Protein AF-0000000076551973 (afdb_homodimer)

Structure (mmCIF, N/CA/C/O backbone):
data_AF-0000000076551973-model_v1
#
loop_
_entity.id
_entity.type
_entity.pdbx_description
1 polymer 'Putative OsmC-like protein'
#
loop_
_atom_site.group_PDB
_atom_site.id
_atom_site.type_symbol
_atom_site.label_atom_id
_atom_site.label_alt_id
_atom_site.label_comp_id
_atom_site.label_asym_id
_atom_site.label_entity_id
_atom_site.label_seq_id
_atom_site.pdbx_PDB_ins_code
_atom_site.Cartn_x
_atom_site.Cartn_y
_atom_site.Cartn_z
_atom_site.occupancy
_atom_site.B_iso_or_equiv
_atom_site.auth_seq_id
_atom_site.auth_comp_id
_atom_site.auth_asym_id
_atom_site.auth_atom_id
_atom_site.pdbx_PDB_model_num
ATOM 1 N N . MET A 1 1 ? -15.812 -4.051 -5.754 1 93.25 1 MET A N 1
ATOM 2 C CA . MET A 1 1 ? -15.695 -4.176 -4.301 1 93.25 1 MET A CA 1
ATOM 3 C C . MET A 1 1 ? -15.195 -2.873 -3.686 1 93.25 1 MET A C 1
ATOM 5 O O . MET A 1 1 ? -14.258 -2.258 -4.199 1 93.25 1 MET A O 1
ATOM 9 N N . GLU A 1 2 ? -15.867 -2.479 -2.469 1 97.5 2 GLU A N 1
ATOM 10 C CA . GLU A 1 2 ? -15.438 -1.27 -1.771 1 97.5 2 GLU A CA 1
ATOM 11 C C . GLU A 1 2 ? -14.359 -1.581 -0.741 1 97.5 2 GLU A C 1
ATOM 13 O O . GLU A 1 2 ? -14.508 -2.494 0.074 1 97.5 2 GLU A O 1
ATOM 18 N N . ILE A 1 3 ? -13.297 -0.802 -0.789 1 98.75 3 ILE A N 1
ATOM 19 C CA . ILE A 1 3 ? -12.203 -0.972 0.154 1 98.75 3 ILE A CA 1
ATOM 20 C C . ILE A 1 3 ? -11.844 0.374 0.784 1 98.75 3 ILE A C 1
ATOM 22 O O . ILE A 1 3 ? -11.938 1.415 0.13 1 98.75 3 ILE A O 1
ATOM 26 N N . SER A 1 4 ? -11.438 0.322 2.07 1 98.94 4 SER A N 1
ATOM 27 C CA . SER A 1 4 ? -11.008 1.549 2.734 1 98.94 4 SER A CA 1
ATOM 28 C C . SER A 1 4 ? -9.891 1.275 3.73 1 98.94 4 SER A C 1
ATOM 30 O O . SER A 1 4 ? -9.641 0.124 4.098 1 98.94 4 SER A O 1
ATOM 32 N N . ALA A 1 5 ? -9.203 2.307 4.078 1 98.94 5 ALA A N 1
ATOM 33 C CA . ALA A 1 5 ? -8.172 2.291 5.109 1 98.94 5 ALA A CA 1
ATOM 34 C C . ALA A 1 5 ? -8.203 3.576 5.934 1 98.94 5 ALA A C 1
ATOM 36 O O . ALA A 1 5 ? -8.477 4.656 5.402 1 98.94 5 ALA A O 1
ATOM 37 N N . THR A 1 6 ? -7.918 3.422 7.203 1 98.94 6 THR A N 1
ATOM 38 C CA . THR A 1 6 ? -7.859 4.566 8.109 1 98.94 6 THR A CA 1
ATOM 39 C C . THR A 1 6 ? -6.586 4.531 8.945 1 98.94 6 THR A C 1
ATOM 41 O O . THR A 1 6 ? -6.191 3.473 9.438 1 98.94 6 THR A O 1
ATOM 44 N N . VAL A 1 7 ? -5.992 5.664 9.07 1 98.88 7 VAL A N 1
ATOM 45 C CA . VAL A 1 7 ? -4.863 5.848 9.977 1 98.88 7 VAL A CA 1
ATOM 46 C C . VAL A 1 7 ? -5.184 6.953 10.977 1 98.88 7 VAL A C 1
ATOM 48 O O . VAL A 1 7 ? -5.762 7.98 10.617 1 98.88 7 VAL A O 1
ATOM 51 N N . VAL A 1 8 ? -4.832 6.672 12.172 1 98.81 8 VAL A N 1
ATOM 52 C CA . VAL A 1 8 ? -4.867 7.691 13.219 1 98.81 8 VAL A CA 1
ATOM 53 C C . VAL A 1 8 ? -3.516 7.754 13.93 1 98.81 8 VAL A C 1
ATOM 55 O O . VAL A 1 8 ? -3.045 6.754 14.469 1 98.81 8 VAL A O 1
ATOM 58 N N . ASN A 1 9 ? -2.918 8.867 13.844 1 98.81 9 ASN A N 1
ATOM 59 C CA . ASN A 1 9 ? -1.68 9.109 14.57 1 98.81 9 ASN A CA 1
ATOM 60 C C . ASN A 1 9 ? -1.847 10.227 15.602 1 98.81 9 ASN A C 1
ATOM 62 O O . ASN A 1 9 ? -2.191 11.352 15.242 1 98.81 9 ASN A O 1
ATOM 66 N N . GLN A 1 10 ? -1.629 9.844 16.844 1 96.44 10 GLN A N 1
ATOM 67 C CA . GLN A 1 10 ? -1.854 10.789 17.938 1 96.44 10 GLN A CA 1
ATOM 68 C C . GLN A 1 10 ? -1.082 10.383 19.188 1 96.44 10 GLN A C 1
ATOM 70 O O . GLN A 1 10 ? -0.999 9.195 19.516 1 96.44 10 GLN A O 1
ATOM 75 N N . ASP A 1 11 ? -0.499 11.422 19.906 1 91.25 11 ASP A N 1
ATOM 76 C CA . ASP A 1 11 ? 0.14 11.219 21.203 1 91.25 11 ASP A CA 1
ATOM 77 C C . ASP A 1 11 ? 1.134 10.062 21.156 1 91.25 11 ASP A C 1
ATOM 79 O O . ASP A 1 11 ? 1.132 9.195 22.031 1 91.25 11 ASP A O 1
ATOM 83 N N . GLY A 1 12 ? 1.801 9.953 20.094 1 87.31 12 GLY A N 1
ATOM 84 C CA . GLY A 1 12 ? 2.842 8.945 19.984 1 87.31 12 GLY A CA 1
ATOM 85 C C . GLY A 1 12 ? 2.309 7.582 19.578 1 87.31 12 GLY A C 1
ATOM 86 O O . GLY A 1 12 ? 3.061 6.605 19.516 1 87.31 12 GLY A O 1
ATOM 87 N N . ARG A 1 13 ? 1.021 7.539 19.328 1 95.81 13 ARG A N 1
ATOM 88 C CA . ARG A 1 13 ? 0.405 6.281 18.922 1 95.81 13 ARG A CA 1
AT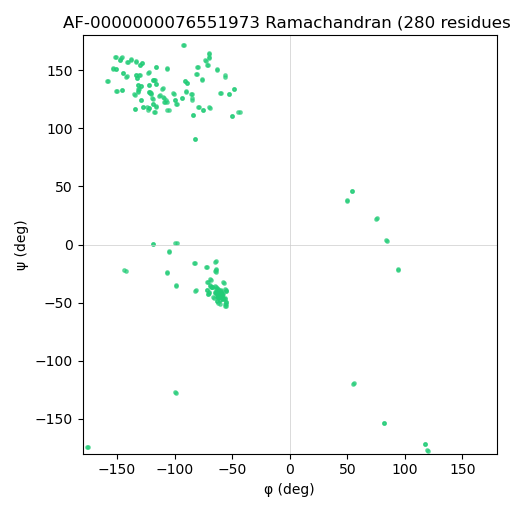OM 89 C C . ARG A 1 13 ? 0.052 6.309 17.438 1 95.81 13 ARG A C 1
ATOM 91 O O . ARG A 1 13 ? -0.203 7.379 16.875 1 95.81 13 ARG A O 1
ATOM 98 N N . HIS A 1 14 ? 0.063 5.121 16.875 1 98.44 14 HIS A N 1
ATOM 99 C CA . HIS A 1 14 ? -0.29 4.949 15.469 1 98.44 14 HIS A CA 1
ATOM 100 C C . HIS A 1 14 ? -1.237 3.768 15.273 1 98.44 14 HIS A C 1
ATOM 102 O O . HIS A 1 14 ? -0.897 2.633 15.617 1 98.44 14 HIS A O 1
ATOM 108 N N . GLN A 1 15 ? -2.396 4.105 14.805 1 98.5 15 GLN A N 1
ATOM 109 C CA . GLN A 1 15 ? -3.41 3.078 14.578 1 98.5 15 GLN A CA 1
ATOM 110 C C . GLN A 1 15 ? -3.764 2.971 13.102 1 98.5 15 GLN A C 1
ATOM 112 O O . GLN A 1 15 ? -3.855 3.982 12.398 1 98.5 15 GLN A O 1
ATOM 117 N N . SER A 1 16 ? -3.906 1.75 12.641 1 98.81 16 SER A N 1
ATOM 118 C CA . SER A 1 16 ? -4.266 1.482 11.25 1 98.81 16 SER A CA 1
ATOM 119 C C . SER A 1 16 ? -5.41 0.479 11.156 1 98.81 16 SER A C 1
ATOM 121 O O . SER A 1 16 ? -5.414 -0.533 11.859 1 98.81 16 SER A O 1
ATOM 123 N N . MET A 1 17 ? -6.332 0.798 10.359 1 98.81 17 MET A N 1
ATOM 124 C CA . MET A 1 17 ? -7.465 -0.08 10.078 1 98.81 17 MET A CA 1
ATOM 125 C C . MET A 1 17 ? -7.711 -0.188 8.578 1 98.81 17 MET A C 1
ATOM 127 O O . MET A 1 17 ? -7.605 0.803 7.855 1 98.81 17 MET A O 1
ATOM 131 N N . VAL A 1 18 ? -8.109 -1.418 8.117 1 98.88 18 VAL A N 1
ATOM 132 C CA . VAL A 1 18 ? -8.492 -1.634 6.723 1 98.88 18 VAL A CA 1
ATOM 133 C C . VAL A 1 18 ? -9.836 -2.352 6.656 1 98.88 18 VAL A C 1
ATOM 135 O O . VAL A 1 18 ? -10.234 -3.029 7.605 1 98.88 18 VAL A O 1
ATOM 138 N N . ARG A 1 19 ? -10.5 -2.129 5.559 1 98.75 19 ARG A N 1
ATOM 139 C CA . ARG A 1 19 ? -11.836 -2.697 5.41 1 98.75 19 ARG A CA 1
ATOM 140 C C . ARG A 1 19 ? -12.109 -3.082 3.959 1 98.75 19 ARG A C 1
ATOM 142 O O . ARG A 1 19 ? -11.82 -2.311 3.041 1 98.75 19 ARG A O 1
ATOM 149 N N . THR A 1 20 ? -12.617 -4.246 3.758 1 98.12 20 THR A N 1
ATOM 150 C CA . THR A 1 20 ? -13.18 -4.711 2.494 1 98.12 20 THR A CA 1
ATOM 151 C C . THR A 1 20 ? -14.641 -5.133 2.676 1 98.12 20 THR A C 1
ATOM 153 O O . THR A 1 20 ? -14.922 -6.094 3.393 1 98.12 20 THR A O 1
ATOM 156 N N . GLY A 1 21 ? -15.484 -4.438 1.996 1 96.62 21 GLY A N 1
ATOM 157 C CA . GLY A 1 21 ? -16.891 -4.684 2.264 1 96.62 21 GLY A CA 1
ATOM 158 C C . GLY A 1 21 ? -17.266 -4.512 3.727 1 96.62 21 GLY A C 1
ATOM 159 O O . GLY A 1 21 ? -17.016 -3.455 4.312 1 96.62 21 GLY A O 1
ATOM 160 N N . ASP A 1 22 ? -17.75 -5.594 4.336 1 95.69 22 ASP A N 1
ATOM 161 C CA . ASP A 1 22 ? -18.203 -5.504 5.719 1 95.69 22 ASP A CA 1
ATOM 162 C C . ASP A 1 22 ? -17.141 -6.02 6.688 1 95.69 22 ASP A C 1
ATOM 164 O O . ASP A 1 22 ? -17.344 -6.016 7.902 1 95.69 22 ASP A O 1
ATOM 168 N N . LYS A 1 23 ? -16.047 -6.418 6.172 1 96.88 23 LYS A N 1
ATOM 169 C CA . LYS A 1 23 ? -14.984 -6.973 7.008 1 96.88 23 LYS A CA 1
ATOM 170 C C . LYS A 1 23 ? -13.898 -5.93 7.293 1 96.88 23 LYS A C 1
ATOM 172 O O . LYS A 1 23 ? -13.352 -5.328 6.367 1 96.88 23 LYS A O 1
ATOM 177 N N . ALA A 1 24 ? -13.68 -5.742 8.555 1 98.25 24 ALA A N 1
ATOM 178 C CA . ALA A 1 24 ? -12.664 -4.789 8.984 1 98.25 24 ALA A CA 1
ATOM 179 C C . ALA A 1 24 ? -11.609 -5.465 9.859 1 98.25 24 ALA A C 1
ATOM 181 O O . ALA A 1 24 ? -11.914 -6.434 10.562 1 98.25 24 ALA A O 1
ATOM 182 N N . GLN A 1 25 ? -10.43 -4.984 9.773 1 97.88 25 GLN A N 1
ATOM 183 C CA . GLN A 1 25 ? -9.406 -5.48 10.68 1 97.88 25 GLN A CA 1
ATOM 184 C C . GLN A 1 25 ? -8.352 -4.414 10.961 1 97.88 25 GLN A C 1
ATOM 186 O O . GLN A 1 25 ? -8.07 -3.57 10.102 1 97.88 25 GLN A O 1
ATOM 191 N N . SER A 1 26 ? -7.777 -4.531 12.164 1 98.38 26 SER A N 1
ATOM 192 C CA . SER A 1 26 ? -6.688 -3.646 12.57 1 98.38 26 SER A CA 1
ATOM 193 C C . SER A 1 26 ? -5.328 -4.242 12.211 1 98.38 26 SER A C 1
ATOM 195 O O . SER A 1 26 ? -5.141 -5.457 12.281 1 98.38 26 SER A O 1
ATOM 197 N N . LEU A 1 27 ? -4.438 -3.412 11.766 1 97.94 27 LEU A N 1
ATOM 198 C CA . LEU A 1 27 ? -3.064 -3.828 11.508 1 97.94 27 LEU A CA 1
ATOM 199 C C . LEU A 1 27 ? -2.111 -3.199 12.523 1 97.94 27 LEU A C 1
ATOM 201 O O . LEU A 1 27 ? -2.219 -2.01 12.828 1 97.94 27 LEU A O 1
ATOM 205 N N . SER A 1 28 ? -1.241 -4.016 13.016 1 96.88 28 SER A N 1
ATOM 206 C CA . SER A 1 28 ? -0.232 -3.52 13.945 1 96.88 28 SER A CA 1
ATOM 207 C C . SER A 1 28 ? 0.945 -2.896 13.203 1 96.88 28 SER A C 1
ATOM 209 O O . SER A 1 28 ? 1.865 -3.604 12.781 1 96.88 28 SER A O 1
ATOM 211 N N . ILE A 1 29 ? 0.916 -1.677 12.945 1 97.75 29 ILE A N 1
ATOM 212 C CA . ILE A 1 29 ? 1.994 -0.862 12.398 1 97.75 29 ILE A CA 1
ATOM 213 C C . ILE A 1 29 ? 2.535 0.072 13.477 1 97.75 29 ILE A C 1
ATOM 215 O O . ILE A 1 29 ? 1.783 0.85 14.07 1 97.75 29 ILE A O 1
ATOM 219 N N . PRO A 1 30 ? 3.791 0.001 13.758 1 96.62 30 PRO A N 1
ATOM 220 C CA . PRO A 1 30 ? 4.312 0.822 14.852 1 96.62 30 PRO A CA 1
ATOM 221 C C . PRO A 1 30 ? 4.367 2.307 14.5 1 96.62 30 PRO A C 1
ATOM 223 O O . PRO A 1 30 ? 4.504 2.664 13.328 1 96.62 30 PRO A O 1
ATOM 226 N N . ALA A 1 31 ? 4.301 3.104 15.547 1 97.81 31 ALA A N 1
ATOM 227 C CA . ALA A 1 31 ? 4.656 4.512 15.398 1 97.81 31 ALA A CA 1
ATOM 228 C C . ALA A 1 31 ? 6.156 4.68 15.172 1 97.81 31 ALA A C 1
ATOM 230 O O . ALA A 1 31 ? 6.934 3.758 15.438 1 97.81 31 ALA A O 1
ATOM 231 N N . LYS A 1 32 ? 6.539 5.836 14.656 1 96.56 32 LYS A N 1
ATOM 232 C CA . LYS A 1 32 ? 7.961 6.172 14.586 1 96.56 32 LYS A CA 1
ATOM 233 C C . LYS A 1 32 ? 8.609 6.113 15.969 1 96.56 32 LYS A C 1
ATOM 235 O O . LYS A 1 32 ? 7.992 6.496 16.969 1 96.56 32 LYS A O 1
ATOM 240 N N . ALA A 1 33 ? 9.836 5.695 15.906 1 92.62 33 ALA A N 1
ATOM 241 C CA . ALA A 1 33 ? 10.57 5.633 17.172 1 92.62 33 ALA A CA 1
ATOM 242 C C . ALA A 1 33 ? 10.758 7.027 17.766 1 92.62 33 ALA A C 1
ATOM 244 O O . ALA A 1 33 ? 10.727 7.195 18.984 1 92.62 33 ALA A O 1
ATOM 245 N N . GLU A 1 34 ? 10.953 7.973 16.875 1 91.88 34 GLU A N 1
ATOM 246 C CA . GLU A 1 34 ? 11.102 9.367 17.266 1 91.88 34 GLU A CA 1
ATOM 247 C C . GLU A 1 34 ? 10.18 10.273 16.469 1 91.88 34 GLU A C 1
ATOM 249 O O . GLU A 1 34 ? 10.016 10.086 15.258 1 91.88 34 GLU A O 1
ATOM 254 N N . GLY A 1 35 ? 9.586 11.172 17.188 1 92.38 35 GLY A N 1
ATOM 255 C CA . GLY A 1 35 ? 8.68 12.086 16.516 1 92.38 35 GLY A CA 1
ATOM 256 C C . GLY A 1 35 ? 7.297 11.5 16.297 1 92.38 35 GLY A C 1
ATOM 257 O O . GLY A 1 35 ? 6.812 10.711 17.109 1 92.38 35 GLY A O 1
ATOM 258 N N . PHE A 1 36 ? 6.652 12.062 15.219 1 96.19 36 PHE A N 1
ATOM 259 C CA . PHE A 1 36 ? 5.281 11.664 14.93 1 96.19 36 PHE A CA 1
ATOM 260 C C . PHE A 1 36 ? 5.188 10.961 13.578 1 96.19 36 PHE A C 1
ATOM 262 O O . PHE A 1 36 ? 6.027 11.18 12.703 1 96.19 36 PHE A O 1
ATOM 269 N N . GLY A 1 37 ? 4.156 10.086 13.5 1 97.94 37 GLY A N 1
ATOM 270 C CA . GLY A 1 37 ? 3.93 9.406 12.234 1 97.94 37 GLY A CA 1
ATOM 271 C C . GLY A 1 37 ? 4.098 7.898 12.336 1 97.94 37 GLY A C 1
ATOM 272 O O . GLY A 1 37 ? 4.223 7.352 13.43 1 97.94 37 GLY A O 1
ATOM 273 N N . SER A 1 38 ? 4.07 7.309 11.227 1 98.56 38 SER A N 1
ATOM 274 C CA . SER A 1 38 ? 4.117 5.852 11.109 1 98.56 38 SER A CA 1
ATOM 275 C C . SER A 1 38 ? 5.555 5.352 11.016 1 98.56 38 SER A C 1
ATOM 277 O O . SER A 1 38 ? 6.383 5.945 10.328 1 98.56 38 SER A O 1
ATOM 279 N N . GLY A 1 39 ? 5.844 4.277 11.68 1 97.88 39 GLY A N 1
ATOM 280 C CA . GLY A 1 39 ? 7.148 3.643 11.586 1 97.88 39 GLY A CA 1
ATOM 281 C C . GLY A 1 39 ? 7.375 2.932 10.266 1 97.88 39 GLY A C 1
ATOM 282 O O . GLY A 1 39 ? 8.508 2.596 9.922 1 97.88 39 GLY A O 1
ATOM 283 N N . VAL A 1 40 ? 6.379 2.617 9.531 1 98.44 40 VAL A N 1
ATOM 284 C CA . VAL A 1 40 ? 6.383 2.094 8.172 1 98.44 40 VAL A CA 1
ATOM 285 C C . VAL A 1 40 ? 5.863 3.156 7.207 1 98.44 40 VAL A C 1
ATOM 287 O O . VAL A 1 40 ? 4.773 3.699 7.402 1 98.44 40 VAL A O 1
ATOM 290 N N . ASN A 1 41 ? 6.621 3.479 6.152 1 98.19 41 ASN A N 1
ATOM 291 C CA . ASN A 1 41 ? 6.227 4.609 5.32 1 98.19 41 ASN A CA 1
ATOM 292 C C . ASN A 1 41 ? 5.348 4.168 4.156 1 98.19 41 ASN A C 1
ATOM 294 O O . ASN A 1 41 ? 5.172 2.973 3.924 1 98.19 41 ASN A O 1
ATOM 298 N N . GLY A 1 42 ? 4.816 5.129 3.477 1 98.44 42 GLY A N 1
ATOM 299 C CA . GLY A 1 42 ? 3.902 4.859 2.377 1 98.44 42 GLY A CA 1
ATOM 300 C C . GLY A 1 42 ? 4.527 4.039 1.267 1 98.44 42 GLY A C 1
ATOM 301 O O . GLY A 1 42 ? 3.869 3.186 0.671 1 98.44 42 GLY A O 1
ATOM 302 N N . GLY A 1 43 ? 5.781 4.328 0.955 1 98.62 43 GLY A N 1
ATOM 303 C CA . GLY A 1 43 ? 6.461 3.568 -0.084 1 98.62 43 GLY A CA 1
ATOM 304 C C . GLY A 1 43 ? 6.598 2.094 0.249 1 98.62 43 GLY A C 1
ATOM 305 O O . GLY A 1 43 ? 6.395 1.236 -0.614 1 98.62 43 GLY A O 1
ATOM 306 N N . GLU A 1 44 ? 6.973 1.834 1.481 1 98.88 44 GLU A N 1
ATOM 307 C CA . GLU A 1 44 ? 7.039 0.455 1.955 1 98.88 44 GLU A CA 1
ATOM 308 C C . GLU A 1 44 ? 5.691 -0.244 1.815 1 98.88 44 GLU A C 1
ATOM 310 O O . GLU A 1 44 ? 5.613 -1.362 1.301 1 98.88 44 GLU A O 1
ATOM 315 N N . LEU A 1 45 ? 4.652 0.437 2.248 1 98.88 45 LEU A N 1
ATOM 316 C CA . LEU A 1 45 ? 3.316 -0.149 2.191 1 98.88 45 LEU A CA 1
ATOM 317 C C . LEU A 1 45 ? 2.854 -0.305 0.747 1 98.88 45 LEU A C 1
ATOM 319 O O . LEU A 1 45 ? 2.164 -1.272 0.412 1 98.88 45 LEU A O 1
ATOM 323 N N . LEU A 1 46 ? 3.186 0.621 -0.116 1 98.81 46 LEU A N 1
ATOM 324 C CA . LEU A 1 46 ? 2.84 0.517 -1.529 1 98.81 46 LEU A CA 1
ATOM 325 C C . LEU A 1 46 ? 3.469 -0.726 -2.152 1 98.81 46 LEU A C 1
ATOM 327 O O . LEU A 1 46 ? 2.789 -1.495 -2.836 1 98.81 46 LEU A O 1
ATOM 331 N N . PHE A 1 47 ? 4.723 -0.928 -1.913 1 98.94 47 PHE A N 1
ATOM 332 C CA . PHE A 1 47 ? 5.395 -2.072 -2.518 1 98.94 47 PHE A CA 1
ATOM 333 C C . PHE A 1 47 ? 4.934 -3.375 -1.875 1 98.94 47 PHE A C 1
ATOM 335 O O . PHE A 1 47 ? 4.852 -4.406 -2.541 1 98.94 47 PHE A O 1
ATOM 342 N N . LEU A 1 48 ? 4.609 -3.314 -0.619 1 98.94 48 LEU A N 1
ATOM 343 C CA . LEU A 1 48 ? 4.012 -4.484 0.016 1 98.94 48 LEU A CA 1
ATOM 344 C C . LEU A 1 48 ? 2.666 -4.816 -0.617 1 98.94 48 LEU A C 1
ATOM 346 O O . LEU A 1 48 ? 2.316 -5.988 -0.763 1 98.94 48 LEU A O 1
ATOM 350 N N . ALA A 1 49 ? 1.893 -3.775 -0.971 1 98.88 49 ALA A N 1
ATOM 351 C CA . ALA A 1 49 ? 0.624 -3.98 -1.665 1 98.88 49 ALA A CA 1
ATOM 352 C C . ALA A 1 49 ? 0.833 -4.715 -2.986 1 98.88 49 ALA A C 1
ATOM 354 O O . ALA A 1 49 ? 0.098 -5.652 -3.305 1 98.88 49 ALA A O 1
ATOM 355 N N . LEU A 1 50 ? 1.822 -4.32 -3.707 1 98.88 50 LEU A N 1
ATOM 356 C CA . LEU A 1 50 ? 2.139 -4.977 -4.973 1 98.88 50 LEU A CA 1
ATOM 357 C C . LEU A 1 50 ? 2.523 -6.434 -4.75 1 98.88 50 LEU A C 1
ATOM 359 O O . LEU A 1 50 ? 2.004 -7.328 -5.422 1 98.88 50 LEU A O 1
ATOM 363 N N . ALA A 1 51 ? 3.396 -6.656 -3.834 1 99 51 ALA A N 1
ATOM 364 C CA . ALA A 1 51 ? 3.848 -8.016 -3.555 1 99 51 ALA A CA 1
ATOM 365 C C . ALA A 1 51 ? 2.68 -8.898 -3.123 1 99 51 ALA A C 1
ATOM 367 O O . ALA A 1 51 ? 2.553 -10.039 -3.584 1 99 51 ALA A O 1
ATOM 368 N N . THR A 1 52 ? 1.887 -8.383 -2.295 1 98.94 52 THR A N 1
ATOM 369 C CA . THR A 1 52 ? 0.754 -9.117 -1.748 1 98.94 52 THR A CA 1
ATOM 370 C C . THR A 1 52 ? -0.268 -9.43 -2.838 1 98.94 52 THR A C 1
ATOM 372 O O . THR A 1 52 ? -0.803 -10.539 -2.9 1 98.94 52 THR A O 1
ATOM 375 N N . CYS A 1 53 ? -0.563 -8.445 -3.619 1 98.81 53 CYS A N 1
ATOM 376 C CA . CYS A 1 53 ? -1.513 -8.625 -4.711 1 98.81 53 CYS A CA 1
ATOM 377 C C . CYS A 1 53 ? -1.089 -9.773 -5.621 1 98.81 53 CYS A C 1
ATOM 379 O O . CYS A 1 53 ? -1.879 -10.68 -5.891 1 98.81 53 CYS A O 1
ATOM 381 N N . TYR A 1 54 ? 0.133 -9.742 -6.051 1 98.94 54 TYR A N 1
ATOM 382 C CA . TYR A 1 54 ? 0.633 -10.773 -6.945 1 98.94 54 TYR A CA 1
ATOM 383 C C . TYR A 1 54 ? 0.587 -12.141 -6.277 1 98.94 54 TYR A C 1
ATOM 385 O O . TYR A 1 54 ? 0.176 -13.133 -6.891 1 98.94 54 TYR A O 1
ATOM 393 N N . CYS A 1 55 ? 1.013 -12.188 -5.094 1 98.88 55 CYS A N 1
ATOM 394 C CA . CYS A 1 55 ? 0.989 -13.438 -4.332 1 98.88 55 CYS A CA 1
ATOM 395 C C . CYS A 1 55 ? -0.418 -14.016 -4.285 1 98.88 55 CYS A C 1
ATOM 397 O O . CYS A 1 55 ? -0.625 -15.18 -4.637 1 98.88 55 CYS A O 1
ATOM 399 N N . ASN A 1 56 ? -1.359 -13.227 -3.871 1 98.56 56 ASN A N 1
ATOM 400 C CA . ASN A 1 56 ? -2.74 -13.688 -3.783 1 98.56 56 ASN A CA 1
ATOM 401 C C . ASN A 1 56 ? -3.283 -14.094 -5.152 1 98.56 56 ASN A C 1
ATOM 403 O O . ASN A 1 56 ? -4.027 -15.07 -5.266 1 98.56 56 ASN A O 1
ATOM 407 N N . ASP A 1 57 ? -2.941 -13.375 -6.141 1 98.69 57 ASP A N 1
ATOM 408 C CA . ASP A 1 57 ? -3.434 -13.641 -7.488 1 98.69 57 ASP A CA 1
ATOM 409 C C . ASP A 1 57 ? -2.879 -14.961 -8.023 1 98.69 57 ASP A C 1
ATOM 411 O O . ASP A 1 57 ? -3.555 -15.664 -8.773 1 98.69 57 ASP A O 1
ATOM 415 N N . ILE A 1 58 ? -1.636 -15.25 -7.676 1 98.75 58 ILE A N 1
ATOM 416 C CA . ILE A 1 58 ? -1.088 -16.547 -8.07 1 98.75 58 ILE A CA 1
ATOM 417 C C . ILE A 1 58 ? -1.993 -17.672 -7.562 1 98.75 58 ILE A C 1
ATOM 419 O O . ILE A 1 58 ? -2.381 -18.547 -8.328 1 98.75 58 ILE A O 1
ATOM 423 N N . TYR A 1 59 ? -2.357 -17.641 -6.305 1 98.06 59 TYR A N 1
ATOM 424 C CA . TYR A 1 59 ? -3.211 -18.688 -5.738 1 98.06 59 TYR A CA 1
ATOM 425 C C . TYR A 1 59 ? -4.574 -18.688 -6.418 1 98.06 59 TYR A C 1
ATOM 427 O O . TYR A 1 59 ? -5.113 -19.766 -6.723 1 98.06 59 TYR A O 1
ATOM 435 N N . ARG A 1 60 ? -5.113 -17.562 -6.637 1 97.44 60 ARG A N 1
ATOM 436 C CA . ARG A 1 60 ? -6.426 -17.453 -7.27 1 97.44 60 ARG A CA 1
ATOM 437 C C . ARG A 1 60 ? -6.402 -18.062 -8.672 1 97.44 60 ARG A C 1
ATOM 439 O O . ARG A 1 60 ? -7.246 -18.891 -9.008 1 97.44 60 ARG A O 1
ATOM 446 N N . GLU A 1 61 ? -5.453 -17.641 -9.445 1 98 61 GLU A N 1
ATOM 447 C CA . GLU A 1 61 ? -5.363 -18.094 -10.836 1 98 61 GLU A CA 1
ATOM 448 C C . GLU A 1 61 ? -4.988 -19.562 -10.914 1 98 61 GLU A C 1
ATOM 450 O O . GLU A 1 61 ? -5.426 -20.266 -11.82 1 98 61 GLU A O 1
ATOM 455 N N . ALA A 1 62 ? -4.152 -20 -10 1 97.69 62 ALA A N 1
ATOM 456 C CA . ALA A 1 62 ? -3.781 -21.422 -9.945 1 97.69 62 ALA A CA 1
ATOM 457 C C . ALA A 1 62 ? -5.004 -22.297 -9.703 1 97.69 62 ALA A C 1
ATOM 459 O O . ALA A 1 62 ? -5.145 -23.359 -10.328 1 97.69 62 ALA A O 1
ATOM 460 N N . LYS A 1 63 ? -5.816 -21.875 -8.82 1 96.25 63 LYS A N 1
ATOM 461 C CA . LYS A 1 63 ? -7.039 -22.609 -8.516 1 96.25 63 LYS A CA 1
ATOM 462 C C . LYS A 1 63 ? -7.91 -22.766 -9.766 1 96.25 63 LYS A C 1
ATOM 464 O O . LYS A 1 63 ? -8.445 -23.844 -10.023 1 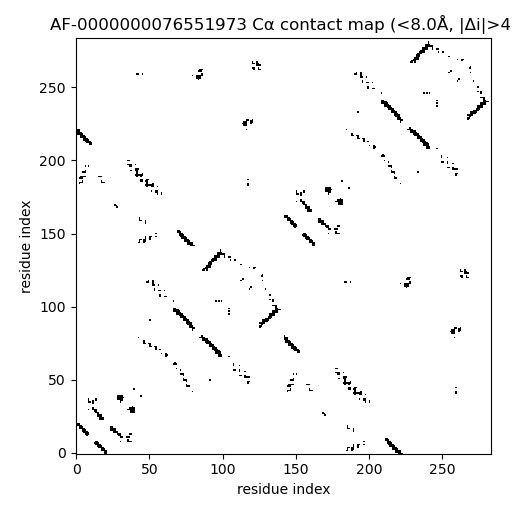96.25 63 LYS A O 1
ATOM 469 N N . THR A 1 64 ? -8.016 -21.688 -10.531 1 95.94 64 THR A N 1
ATOM 470 C CA . THR A 1 64 ? -8.812 -21.688 -11.75 1 95.94 64 THR A CA 1
ATOM 471 C C . THR A 1 64 ? -8.227 -22.656 -12.773 1 95.94 64 THR A C 1
ATOM 473 O O . THR A 1 64 ? -8.945 -23.203 -13.617 1 95.94 64 THR A O 1
ATOM 476 N N . ARG A 1 65 ? -6.934 -22.969 -12.672 1 95 65 ARG A N 1
ATOM 477 C CA . ARG A 1 65 ? -6.23 -23.781 -13.656 1 95 65 ARG A CA 1
ATOM 478 C C . ARG A 1 65 ? -5.98 -25.188 -13.125 1 95 65 ARG A C 1
ATOM 480 O O . ARG A 1 65 ? -5.414 -26.031 -13.828 1 95 65 ARG A O 1
ATOM 487 N N . GLY A 1 66 ? -6.316 -25.375 -11.852 1 95.69 66 GLY A N 1
ATOM 488 C CA . GLY A 1 66 ? -6.105 -26.688 -11.234 1 95.69 66 GLY A CA 1
ATOM 489 C C . GLY A 1 66 ? -4.648 -26.953 -10.898 1 95.69 66 GLY A C 1
ATOM 490 O O . GLY A 1 66 ? -4.207 -28.094 -10.906 1 95.69 66 GLY A O 1
ATOM 491 N N . ILE A 1 67 ? -3.869 -25.953 -10.75 1 95.69 67 ILE A N 1
ATOM 492 C CA . ILE A 1 67 ? -2.463 -26.078 -10.391 1 95.69 67 ILE A CA 1
ATOM 493 C C . ILE A 1 67 ? -2.311 -25.969 -8.875 1 95.69 67 ILE A C 1
ATOM 495 O O . ILE A 1 67 ? -2.791 -25.016 -8.258 1 95.69 67 ILE A O 1
ATOM 499 N N . ASP A 1 68 ? -1.683 -26.938 -8.281 1 95.75 68 ASP A N 1
ATOM 500 C CA . ASP A 1 68 ? -1.441 -26.922 -6.84 1 95.75 68 ASP A CA 1
ATOM 501 C C . ASP A 1 68 ? -0.182 -26.125 -6.508 1 95.75 68 ASP A C 1
ATOM 503 O O . ASP A 1 68 ? 0.932 -26.562 -6.805 1 95.75 68 ASP A O 1
ATOM 507 N N . VAL A 1 69 ? -0.334 -25.016 -5.898 1 97.5 69 VAL A N 1
ATOM 508 C CA . VAL A 1 69 ? 0.778 -24.141 -5.523 1 97.5 69 VAL A CA 1
ATOM 509 C C . VAL A 1 69 ? 1.096 -24.328 -4.039 1 97.5 69 VAL A C 1
ATOM 511 O O . VAL A 1 69 ? 0.208 -24.219 -3.189 1 97.5 69 VAL A O 1
ATOM 514 N N . GLU A 1 70 ? 2.336 -24.547 -3.732 1 97.12 70 GLU A N 1
ATOM 515 C CA . GLU A 1 70 ? 2.764 -24.812 -2.363 1 97.12 70 GLU A CA 1
ATOM 516 C C . GLU A 1 70 ? 3.318 -23.562 -1.694 1 97.12 70 GLU A C 1
ATOM 518 O O . GLU A 1 70 ? 3.215 -23.406 -0.476 1 97.12 70 GLU A O 1
ATOM 523 N N . SER A 1 71 ? 3.977 -22.766 -2.521 1 98.38 71 SER A N 1
ATOM 524 C CA . SER A 1 71 ? 4.547 -21.562 -1.938 1 98.38 71 SER A CA 1
ATOM 525 C C . SER A 1 71 ? 4.695 -20.453 -2.984 1 98.38 71 SER A C 1
ATOM 527 O O . SER A 1 71 ? 4.895 -20.734 -4.168 1 98.38 71 SER A O 1
ATOM 529 N N . VAL A 1 72 ? 4.625 -19.266 -2.553 1 98.88 72 VAL A N 1
ATOM 530 C CA . VAL A 1 72 ? 4.848 -18.078 -3.365 1 98.88 72 VAL A CA 1
ATOM 531 C C . VAL A 1 72 ? 5.746 -17.094 -2.611 1 98.88 72 VAL A C 1
ATOM 533 O O . VAL A 1 72 ? 5.504 -16.797 -1.439 1 98.88 72 VAL A O 1
ATOM 536 N N . GLU A 1 73 ? 6.77 -16.641 -3.213 1 98.94 73 GLU A N 1
ATOM 537 C CA . GLU A 1 73 ? 7.59 -15.523 -2.744 1 98.94 73 GLU A CA 1
ATOM 538 C C . GLU A 1 73 ? 7.633 -14.398 -3.771 1 98.94 73 GLU A C 1
ATOM 540 O O . GLU A 1 73 ? 7.875 -14.641 -4.957 1 98.94 73 GLU A O 1
ATOM 545 N N . VAL A 1 74 ? 7.422 -13.234 -3.4 1 99 74 VAL A N 1
ATOM 546 C CA . VAL A 1 74 ? 7.441 -12.062 -4.277 1 99 74 VAL A CA 1
ATOM 547 C C . VAL A 1 74 ? 8.289 -10.961 -3.648 1 99 74 VAL A C 1
ATOM 549 O O . VAL A 1 74 ? 8.164 -10.672 -2.455 1 99 74 VAL A O 1
ATOM 552 N N . GLN A 1 75 ? 9.156 -10.391 -4.355 1 98.94 75 GLN A N 1
ATOM 553 C CA . GLN A 1 75 ? 9.922 -9.219 -3.955 1 98.94 75 GLN A CA 1
ATOM 554 C C . GLN A 1 75 ? 9.688 -8.055 -4.914 1 98.94 75 GLN A C 1
ATOM 556 O O . GLN A 1 75 ? 9.797 -8.211 -6.133 1 98.94 75 GLN A O 1
ATOM 561 N N . VAL A 1 76 ? 9.383 -6.93 -4.414 1 98.94 76 VAL A N 1
ATOM 562 C CA . VAL A 1 76 ? 9.203 -5.695 -5.172 1 98.94 76 VAL A CA 1
ATOM 563 C C . VAL A 1 76 ? 10.234 -4.664 -4.738 1 98.94 76 VAL A C 1
ATOM 565 O O . VAL A 1 76 ? 10.547 -4.543 -3.549 1 98.94 76 VAL A O 1
ATOM 568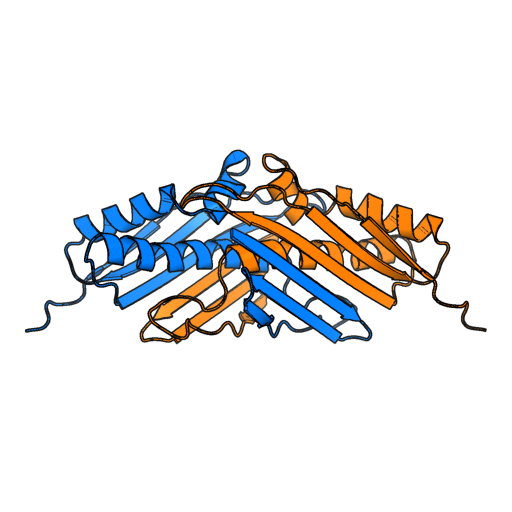 N N . ALA A 1 77 ? 10.742 -3.932 -5.629 1 98.88 77 ALA A N 1
ATOM 569 C CA . ALA A 1 77 ? 11.664 -2.84 -5.344 1 98.88 77 ALA A CA 1
ATOM 570 C C . ALA A 1 77 ? 11.391 -1.638 -6.242 1 98.88 77 ALA A C 1
ATOM 572 O O . ALA A 1 77 ? 10.844 -1.785 -7.336 1 98.88 77 ALA A O 1
ATOM 573 N N . GLY A 1 78 ? 11.797 -0.487 -5.812 1 98.62 78 GLY A N 1
ATOM 574 C CA . GLY A 1 78 ? 11.688 0.759 -6.555 1 98.62 78 GLY A CA 1
ATOM 575 C C . GLY A 1 78 ? 12.352 1.93 -5.852 1 98.62 78 GLY A C 1
ATOM 576 O O . GLY A 1 78 ? 13.039 1.748 -4.844 1 98.62 78 GLY A O 1
ATOM 577 N N . ARG A 1 79 ? 12.148 3.051 -6.457 1 98.19 79 ARG A N 1
ATOM 578 C CA . ARG A 1 79 ? 12.844 4.227 -5.953 1 98.19 79 ARG A CA 1
ATOM 579 C C . ARG A 1 79 ? 11.891 5.414 -5.824 1 98.19 79 ARG A C 1
ATOM 581 O O . ARG A 1 79 ? 10.938 5.539 -6.594 1 98.19 79 ARG A O 1
ATOM 588 N N . PHE A 1 80 ? 12.164 6.172 -4.832 1 96.69 80 PHE A N 1
ATOM 589 C CA . PHE A 1 80 ? 11.57 7.496 -4.695 1 96.69 80 PHE A CA 1
ATOM 590 C C . PHE A 1 80 ? 12.641 8.578 -4.695 1 96.69 80 PHE A C 1
ATOM 592 O O . PHE A 1 80 ? 13.719 8.383 -4.133 1 96.69 80 PHE A O 1
ATOM 599 N N . GLY A 1 81 ? 12.32 9.656 -5.324 1 94.44 81 GLY A N 1
ATOM 600 C CA . GLY A 1 81 ? 13.227 10.789 -5.379 1 94.44 81 GLY A CA 1
ATOM 601 C C . GLY A 1 81 ? 12.891 11.883 -4.383 1 94.44 81 GLY A C 1
ATOM 602 O O . GLY A 1 81 ? 12.812 11.625 -3.178 1 94.44 81 GLY A O 1
ATOM 603 N N . ALA A 1 82 ? 12.758 13.117 -4.887 1 92.31 82 ALA A N 1
ATOM 604 C CA . ALA A 1 82 ? 12.43 14.273 -4.055 1 92.31 82 ALA A CA 1
ATOM 605 C C . ALA A 1 82 ? 10.969 14.234 -3.605 1 92.31 82 ALA A C 1
ATOM 607 O O . ALA A 1 82 ? 10.148 13.523 -4.199 1 92.31 82 ALA A O 1
ATOM 608 N N . PRO A 1 83 ? 10.781 14.977 -2.508 1 89.69 83 PRO A N 1
ATOM 609 C CA . PRO A 1 83 ? 9.375 15.047 -2.092 1 89.69 83 PRO A CA 1
ATOM 610 C C . PRO A 1 83 ? 8.438 15.383 -3.248 1 89.69 83 PRO A C 1
ATOM 612 O O . PRO A 1 83 ? 8.75 16.234 -4.078 1 89.69 83 PRO A O 1
ATOM 615 N N . GLY A 1 84 ? 7.375 14.648 -3.314 1 94.62 84 GLY A N 1
ATOM 616 C CA . GLY A 1 84 ? 6.359 14.914 -4.324 1 94.62 84 GLY A CA 1
ATOM 617 C C . GLY A 1 84 ? 6.543 14.086 -5.586 1 94.62 84 GLY A C 1
ATOM 618 O O . GLY A 1 84 ? 5.617 13.953 -6.383 1 94.62 84 GLY A O 1
ATOM 619 N N . GLU A 1 85 ? 7.719 13.602 -5.828 1 96 85 GLU A N 1
ATOM 620 C CA . GLU A 1 85 ? 7.977 12.844 -7.051 1 96 85 GLU A CA 1
ATOM 621 C C . GLU A 1 85 ? 7.406 11.438 -6.953 1 96 85 GLU A C 1
ATOM 623 O O . GLU A 1 85 ? 7.488 10.797 -5.898 1 96 85 GLU A O 1
ATOM 628 N N . PRO A 1 86 ? 6.906 10.984 -8.031 1 96.75 86 PRO A N 1
ATOM 629 C CA . PRO A 1 86 ? 6.359 9.625 -8.047 1 96.75 86 PRO A CA 1
ATOM 630 C C . PRO A 1 86 ? 7.445 8.547 -7.945 1 96.75 86 PRO A C 1
ATOM 632 O O . PRO A 1 86 ? 8.633 8.852 -8.109 1 96.75 86 PRO A O 1
ATOM 635 N N . ALA A 1 87 ? 6.992 7.324 -7.625 1 97.44 87 ALA A N 1
ATOM 636 C CA . ALA A 1 87 ? 7.895 6.176 -7.633 1 97.44 87 ALA A CA 1
ATOM 637 C C . ALA A 1 87 ? 8.438 5.914 -9.031 1 97.44 87 ALA A C 1
ATOM 639 O O . ALA A 1 87 ? 7.766 6.18 -10.031 1 97.44 87 ALA A O 1
ATOM 640 N N . ARG A 1 88 ? 9.617 5.383 -9.055 1 96.69 88 ARG A N 1
ATOM 641 C CA . ARG A 1 88 ? 10.258 5.035 -10.32 1 96.69 88 ARG A CA 1
ATOM 642 C C . ARG A 1 88 ? 10.945 3.676 -10.234 1 96.69 88 ARG A C 1
ATOM 644 O O . ARG A 1 88 ? 11.219 3.184 -9.141 1 96.69 88 ARG A O 1
ATOM 651 N N . ASN A 1 89 ? 11.156 3.131 -11.438 1 97.88 89 ASN A N 1
ATOM 652 C CA . ASN A 1 89 ? 11.914 1.892 -11.578 1 97.88 89 ASN A CA 1
ATOM 653 C C . ASN A 1 89 ? 11.344 0.785 -10.695 1 97.88 89 ASN A C 1
ATOM 655 O O . ASN A 1 89 ? 12.078 0.136 -9.953 1 97.88 89 ASN A O 1
ATOM 659 N N . ILE A 1 90 ? 10.086 0.648 -10.734 1 98.75 90 ILE A N 1
ATOM 660 C CA . ILE A 1 90 ? 9.445 -0.403 -9.945 1 98.75 90 ILE A CA 1
ATOM 661 C C . ILE A 1 90 ? 9.586 -1.743 -10.664 1 98.75 90 ILE A C 1
ATOM 663 O O . ILE A 1 90 ? 9.086 -1.914 -11.781 1 98.75 90 ILE A O 1
ATOM 667 N N . THR A 1 91 ? 10.25 -2.654 -10.016 1 98.94 91 THR A N 1
ATOM 668 C CA . THR A 1 91 ? 10.422 -4.008 -10.531 1 98.94 91 THR A CA 1
ATOM 669 C C . THR A 1 91 ? 10.016 -5.043 -9.484 1 98.94 91 THR A C 1
ATOM 671 O O . THR A 1 91 ? 9.992 -4.746 -8.289 1 98.94 91 THR A O 1
ATOM 674 N N . TYR A 1 92 ? 9.664 -6.203 -9.969 1 98.94 92 TYR A N 1
ATOM 675 C CA . TYR A 1 92 ? 9.445 -7.281 -9.016 1 98.94 92 TYR A CA 1
ATOM 676 C C . TYR A 1 92 ? 9.828 -8.625 -9.609 1 98.94 92 TYR A C 1
ATOM 678 O O . TYR A 1 92 ? 9.984 -8.75 -10.82 1 98.94 92 TYR A O 1
ATOM 686 N N . ARG A 1 93 ? 10.078 -9.523 -8.734 1 98.94 93 ARG A N 1
ATOM 687 C CA . ARG A 1 93 ? 10.391 -10.914 -9.039 1 98.94 93 ARG A CA 1
ATOM 688 C C . ARG A 1 93 ? 9.586 -11.859 -8.156 1 98.94 93 ARG A C 1
ATOM 690 O O . ARG A 1 93 ? 9.141 -11.484 -7.07 1 98.94 93 ARG A O 1
ATOM 697 N N . ALA A 1 94 ? 9.445 -13.094 -8.672 1 98.94 94 ALA A N 1
ATOM 698 C CA . ALA A 1 94 ? 8.641 -14.047 -7.91 1 98.94 94 ALA A CA 1
ATOM 699 C C . ALA A 1 94 ? 9.203 -15.461 -8.039 1 98.94 94 ALA A C 1
ATOM 701 O O . ALA A 1 94 ? 9.773 -15.812 -9.07 1 98.94 94 ALA A O 1
ATOM 702 N N . SER A 1 95 ? 9.023 -16.156 -6.98 1 98.88 95 SER A N 1
ATOM 703 C CA . SER A 1 95 ? 9.281 -17.578 -6.926 1 98.88 95 SER A CA 1
ATOM 704 C C . SER A 1 95 ? 8.031 -18.359 -6.535 1 98.88 95 SER A C 1
ATOM 706 O O . SER A 1 95 ? 7.363 -18.031 -5.555 1 98.88 95 SER A O 1
ATOM 708 N N . VAL A 1 96 ? 7.75 -19.406 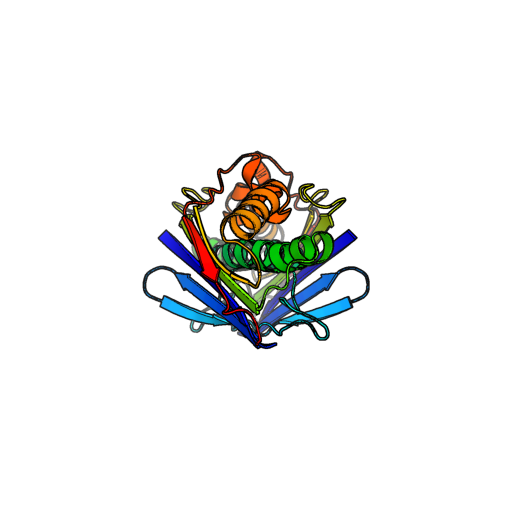-7.336 1 98.81 96 VAL A N 1
ATOM 709 C CA . VAL A 1 96 ? 6.555 -20.203 -7.094 1 98.81 96 VAL A CA 1
ATOM 710 C C . VAL A 1 96 ? 6.93 -21.688 -7.039 1 98.81 96 VAL A C 1
ATOM 712 O O . VAL A 1 96 ? 7.57 -22.203 -7.953 1 98.81 96 VAL A O 1
ATOM 715 N N . LYS A 1 97 ? 6.594 -22.297 -5.984 1 98.25 97 LYS A N 1
ATOM 716 C CA . LYS A 1 97 ? 6.68 -23.75 -5.871 1 98.25 97 LYS A CA 1
ATOM 717 C C . LYS A 1 97 ? 5.324 -24.406 -6.121 1 98.25 97 LYS A C 1
ATOM 719 O O . LYS A 1 97 ? 4.355 -24.125 -5.406 1 98.25 97 LYS A O 1
ATOM 724 N N . ALA A 1 98 ? 5.289 -25.219 -7.074 1 97.19 98 ALA A N 1
ATOM 725 C CA . ALA A 1 98 ? 4.004 -25.797 -7.457 1 97.19 98 ALA A CA 1
ATOM 726 C C . ALA A 1 98 ? 4.188 -27.188 -8.07 1 97.19 98 ALA A C 1
ATOM 728 O O . ALA A 1 98 ? 5.293 -27.547 -8.484 1 97.19 98 ALA A O 1
ATOM 729 N N . GLN A 1 99 ? 3.088 -27.844 -8.047 1 93.31 99 GLN A N 1
ATOM 730 C CA . GLN A 1 99 ? 3.025 -29.078 -8.82 1 93.31 99 GLN A CA 1
ATOM 731 C C . GLN A 1 99 ? 2.754 -28.797 -10.289 1 93.31 99 GLN A C 1
ATOM 733 O O . GLN A 1 99 ? 2.111 -27.797 -10.625 1 93.31 99 GLN A O 1
ATOM 738 N N . GLY A 1 100 ? 3.236 -29.516 -11.094 1 86.31 100 GLY A N 1
ATOM 739 C CA . GLY A 1 100 ? 3.041 -29.312 -12.516 1 86.31 100 GLY A CA 1
ATOM 740 C C . GLY A 1 100 ? 4.34 -29.078 -13.266 1 86.31 100 GLY A C 1
ATOM 741 O O . GLY A 1 100 ? 5.414 -29.047 -12.664 1 86.31 100 GLY A O 1
ATOM 742 N N . SER A 1 101 ? 4.188 -28.828 -14.562 1 93.06 101 SER A N 1
ATOM 743 C CA . SER A 1 101 ? 5.371 -28.578 -15.383 1 93.06 101 SER A CA 1
ATOM 744 C C . SER A 1 101 ? 5.871 -27.156 -15.227 1 93.06 101 SER A C 1
ATOM 746 O O . SER A 1 101 ? 5.098 -26.25 -14.906 1 93.06 101 SER A O 1
ATOM 748 N N . GLU A 1 102 ? 7.109 -26.984 -15.43 1 96 102 GLU A N 1
ATOM 749 C CA . GLU A 1 102 ? 7.691 -25.641 -15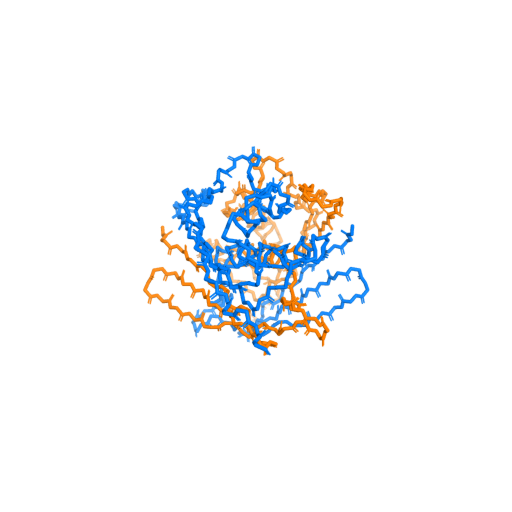.391 1 96 102 GLU A CA 1
ATOM 750 C C . GLU A 1 102 ? 6.98 -24.703 -16.359 1 96 102 GLU A C 1
ATOM 752 O O . GLU A 1 102 ? 6.727 -23.547 -16.031 1 96 102 GLU A O 1
ATOM 757 N N . ARG A 1 103 ? 6.656 -25.234 -17.531 1 96.56 103 ARG A N 1
ATOM 758 C CA . ARG A 1 103 ? 5.984 -24.438 -18.547 1 96.56 103 ARG A CA 1
ATOM 759 C C . ARG A 1 103 ? 4.633 -23.938 -18.047 1 96.56 103 ARG A C 1
ATOM 761 O O . ARG A 1 103 ? 4.301 -22.766 -18.203 1 96.56 103 ARG A O 1
ATOM 768 N N . GLU A 1 104 ? 3.867 -24.812 -17.406 1 96.62 104 GLU A N 1
ATOM 769 C CA . GLU A 1 104 ? 2.543 -24.469 -16.906 1 96.62 104 GLU A CA 1
ATOM 770 C C . GLU A 1 104 ? 2.633 -23.406 -15.82 1 96.62 104 GLU A C 1
ATOM 772 O O . GLU A 1 104 ? 1.836 -22.469 -15.789 1 96.62 104 GLU A O 1
ATOM 777 N N . VAL A 1 105 ? 3.588 -23.531 -14.961 1 98 105 VAL A N 1
ATOM 778 C CA . VAL A 1 105 ? 3.732 -22.609 -13.844 1 98 105 VAL A CA 1
ATOM 779 C C . VAL A 1 105 ? 4.215 -21.266 -14.352 1 98 105 VAL A C 1
ATOM 781 O O . VAL A 1 105 ? 3.748 -20.219 -13.891 1 98 105 VAL A O 1
ATOM 784 N N . LEU A 1 106 ? 5.117 -21.281 -15.328 1 98.44 106 LEU A N 1
ATOM 785 C CA . LEU A 1 106 ? 5.574 -20.031 -15.922 1 98.44 106 LEU A CA 1
ATOM 786 C C . LEU A 1 106 ? 4.426 -19.297 -16.594 1 98.44 106 LEU A C 1
ATOM 788 O O . LEU A 1 106 ? 4.32 -18.078 -16.5 1 98.44 106 LEU A O 1
ATOM 792 N N . GLU A 1 107 ? 3.582 -20.016 -17.297 1 98.19 107 GLU A N 1
ATOM 793 C CA . GLU A 1 107 ? 2.412 -19.422 -17.938 1 98.19 107 GLU A CA 1
ATOM 794 C C . GLU A 1 107 ? 1.473 -18.812 -16.906 1 98.19 107 GLU A C 1
ATOM 796 O O . GLU A 1 107 ? 0.923 -17.719 -17.109 1 98.19 107 GLU A O 1
ATOM 801 N N . LEU A 1 108 ? 1.297 -19.547 -15.805 1 98.44 108 LEU A N 1
ATOM 802 C CA . LEU A 1 108 ? 0.5 -19.031 -14.703 1 98.44 108 LEU A CA 1
ATOM 803 C C . LEU A 1 108 ? 1.069 -17.703 -14.188 1 98.44 108 LEU A C 1
ATOM 805 O O . LEU A 1 108 ? 0.33 -16.734 -14 1 98.44 108 LEU A O 1
ATOM 809 N N . MET A 1 109 ? 2.367 -17.641 -13.984 1 98.88 109 MET A N 1
ATOM 810 C CA . MET A 1 109 ? 3.031 -16.453 -13.453 1 98.88 109 MET A CA 1
ATOM 811 C C . MET A 1 109 ? 2.893 -15.273 -14.406 1 98.88 109 MET A C 1
ATOM 813 O O . MET A 1 109 ? 2.598 -14.156 -13.984 1 98.88 109 MET A O 1
ATOM 817 N N . ARG A 1 110 ? 3.045 -15.547 -15.703 1 98.69 110 ARG A N 1
ATOM 818 C CA . ARG A 1 110 ? 2.943 -14.492 -16.703 1 98.69 110 ARG A CA 1
ATOM 819 C C . ARG A 1 110 ? 1.505 -14 -16.828 1 98.69 110 ARG A C 1
ATOM 821 O O . ARG A 1 110 ? 1.262 -12.805 -17 1 98.69 110 ARG A O 1
ATOM 828 N N . TYR A 1 111 ? 0.602 -14.914 -16.812 1 98.69 111 TYR A N 1
ATOM 829 C CA . TYR A 1 111 ? -0.802 -14.516 -16.875 1 98.69 111 TYR A CA 1
ATOM 830 C C . TYR A 1 111 ? -1.176 -13.664 -15.664 1 98.69 111 TYR A C 1
ATOM 832 O O . TYR A 1 111 ? -1.861 -12.648 -15.797 1 98.69 111 TYR A O 1
ATOM 840 N N . THR A 1 112 ? -0.736 -14.086 -14.461 1 98.75 112 THR A N 1
ATOM 841 C CA . THR A 1 112 ? -1.019 -13.367 -13.227 1 98.75 112 THR A CA 1
ATOM 842 C C . THR A 1 112 ? -0.539 -11.922 -13.328 1 98.75 112 THR A C 1
ATOM 844 O O . THR A 1 112 ? -1.225 -11 -12.875 1 98.75 112 THR A O 1
ATOM 847 N N . ASP A 1 113 ? 0.585 -11.719 -13.961 1 98.75 113 ASP A N 1
ATOM 848 C CA . ASP A 1 113 ? 1.135 -10.391 -14.18 1 98.75 113 ASP A CA 1
ATOM 849 C C . ASP A 1 113 ? 0.145 -9.508 -14.938 1 98.75 113 ASP A C 1
ATOM 851 O O . ASP A 1 113 ? 0.093 -8.289 -14.719 1 98.75 113 ASP A O 1
ATOM 855 N N . THR A 1 114 ? -0.646 -10.078 -15.812 1 97.94 114 THR A N 1
ATOM 856 C CA . THR A 1 114 ? -1.531 -9.297 -16.672 1 97.94 114 THR A CA 1
ATOM 857 C C . THR A 1 114 ? -2.82 -8.945 -15.93 1 97.94 114 THR A C 1
ATOM 859 O O . THR A 1 114 ? -3.523 -8 -16.312 1 97.94 114 THR A O 1
ATOM 862 N N . VAL A 1 115 ? -3.098 -9.609 -14.836 1 98 115 VAL A N 1
ATOM 863 C CA . VAL A 1 115 ? -4.422 -9.43 -14.25 1 98 115 VAL A CA 1
ATOM 864 C C . VAL A 1 115 ? -4.289 -8.852 -12.844 1 98 115 VAL A C 1
ATOM 866 O O . VAL A 1 115 ? -5.285 -8.695 -12.133 1 98 115 VAL A O 1
ATOM 869 N N . ALA A 1 116 ? -3.156 -8.594 -12.367 1 98.19 116 ALA A N 1
ATOM 870 C CA . ALA A 1 116 ? -2.945 -8.07 -11.016 1 98.19 116 ALA A CA 1
ATOM 871 C C . ALA A 1 116 ? -3.432 -6.633 -10.906 1 98.19 116 ALA A C 1
ATOM 873 O O . ALA A 1 116 ? -2.861 -5.727 -11.516 1 98.19 116 ALA A O 1
ATOM 874 N N . GLU A 1 117 ? -4.395 -6.387 -10.07 1 97.31 117 GLU A N 1
ATOM 875 C CA . GLU A 1 117 ? -5.148 -5.133 -10.062 1 97.31 117 GLU A CA 1
ATOM 876 C C . GLU A 1 117 ? -4.293 -3.979 -9.555 1 97.31 117 GLU A C 1
ATOM 878 O O . GLU A 1 117 ? -4.406 -2.852 -10.047 1 97.31 117 GLU A O 1
ATOM 883 N N . ILE A 1 118 ? -3.516 -4.262 -8.453 1 98.31 118 ILE A N 1
ATOM 884 C CA . ILE A 1 118 ? -2.68 -3.186 -7.934 1 98.31 118 ILE A CA 1
ATOM 885 C C . ILE A 1 118 ? -1.649 -2.777 -8.984 1 98.31 118 ILE A C 1
ATOM 887 O O . ILE A 1 118 ? -1.417 -1.585 -9.203 1 98.31 118 ILE A O 1
ATOM 891 N N . HIS A 1 119 ? -1.012 -3.793 -9.617 1 98.31 119 HIS A N 1
ATOM 892 C CA . HIS A 1 119 ? -0.057 -3.537 -10.695 1 98.31 119 HIS A CA 1
ATOM 893 C C . HIS A 1 119 ? -0.692 -2.719 -11.812 1 98.31 119 HIS A C 1
ATOM 895 O O . HIS A 1 119 ? -0.122 -1.721 -12.258 1 98.31 119 HIS A O 1
ATOM 901 N N . ASN A 1 120 ? -1.858 -3.109 -12.203 1 97.25 120 ASN A N 1
ATOM 902 C CA . ASN A 1 120 ? -2.537 -2.42 -13.297 1 97.25 120 ASN A CA 1
ATOM 903 C C . ASN A 1 120 ? -2.967 -1.013 -12.891 1 97.25 120 ASN A C 1
ATOM 905 O O . ASN A 1 120 ? -3.115 -0.135 -13.742 1 97.25 120 ASN A O 1
ATOM 909 N N . THR A 1 121 ? -3.248 -0.806 -11.633 1 97.19 121 THR A N 1
ATOM 910 C CA . THR A 1 121 ? -3.535 0.532 -11.125 1 97.19 121 THR A CA 1
ATOM 911 C C . THR A 1 121 ? -2.346 1.462 -11.352 1 97.19 121 THR A C 1
ATOM 913 O O . THR A 1 121 ? -2.52 2.615 -11.742 1 97.19 121 THR A O 1
ATOM 916 N N . LEU A 1 122 ? -1.132 0.978 -11.125 1 97.19 122 LEU A N 1
ATOM 917 C CA . LEU A 1 122 ? 0.07 1.794 -11.258 1 97.19 122 LEU A CA 1
ATOM 918 C C . LEU A 1 122 ? 0.502 1.889 -12.719 1 97.19 122 LEU A C 1
ATOM 920 O O . LEU A 1 122 ? 0.958 2.943 -13.164 1 97.19 122 LEU A O 1
ATOM 924 N N . ARG A 1 123 ? 0.393 0.801 -13.477 1 95.81 123 ARG A N 1
ATOM 925 C CA . ARG A 1 123 ? 0.983 0.662 -14.805 1 95.81 123 ARG A CA 1
ATOM 926 C C . ARG A 1 123 ? 0.36 1.647 -15.789 1 95.81 123 ARG A C 1
ATOM 928 O O . ARG A 1 123 ? 0.924 1.913 -16.859 1 95.81 123 ARG A O 1
ATOM 935 N N . ARG A 1 124 ? -0.669 2.18 -15.453 1 86.75 124 ARG A N 1
ATOM 936 C CA . ARG A 1 124 ? -1.264 3.158 -16.359 1 86.75 124 ARG A CA 1
ATOM 937 C C . ARG A 1 124 ? -0.351 4.367 -16.531 1 86.75 124 ARG A C 1
ATOM 939 O O . ARG A 1 124 ? -0.407 5.055 -17.547 1 86.75 124 ARG A O 1
ATOM 946 N N . ALA A 1 125 ? 0.541 4.605 -15.609 1 86.94 125 ALA A N 1
ATOM 947 C CA . ALA A 1 125 ? 1.397 5.785 -15.719 1 86.94 125 ALA A CA 1
ATOM 948 C C . ALA A 1 125 ? 2.816 5.477 -15.25 1 86.94 125 ALA A C 1
ATOM 950 O O . ALA A 1 125 ? 3.756 6.211 -15.57 1 86.94 125 ALA A O 1
ATOM 951 N N . THR A 1 126 ? 2.932 4.492 -14.469 1 91.81 126 THR A N 1
ATOM 952 C CA . THR A 1 126 ? 4.215 4.102 -13.898 1 91.81 126 THR A CA 1
ATOM 9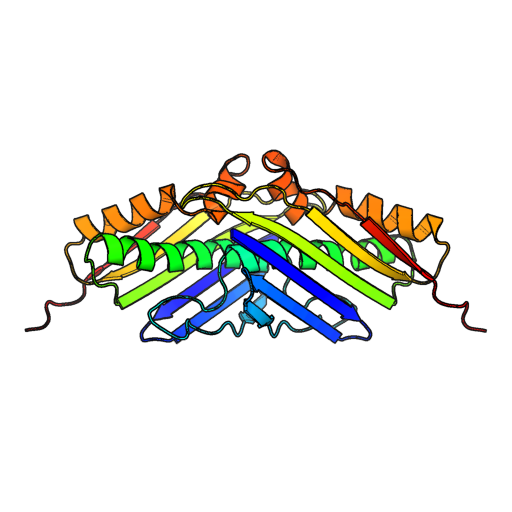53 C C . THR A 1 126 ? 4.531 2.645 -14.219 1 91.81 126 THR A C 1
ATOM 955 O O . THR A 1 126 ? 3.834 1.735 -13.766 1 91.81 126 THR A O 1
ATOM 958 N N . PRO A 1 127 ? 5.617 2.416 -14.945 1 95.38 127 PRO A N 1
ATOM 959 C CA . PRO A 1 127 ? 5.93 1.018 -15.25 1 95.38 127 PRO A CA 1
ATOM 960 C C . PRO A 1 127 ? 6.168 0.179 -13.992 1 95.38 127 PRO A C 1
ATOM 962 O O . PRO A 1 127 ? 6.852 0.624 -13.07 1 95.38 127 PRO A O 1
ATOM 965 N N . VAL A 1 128 ? 5.57 -0.924 -13.867 1 98.5 128 VAL A N 1
ATOM 966 C CA . VAL A 1 128 ? 5.82 -2.002 -12.914 1 98.5 128 VAL A CA 1
ATOM 967 C C . VAL A 1 128 ? 6.211 -3.273 -13.664 1 98.5 128 VAL A C 1
ATOM 969 O O . VAL A 1 128 ? 5.379 -3.881 -14.344 1 98.5 128 VAL A O 1
ATOM 972 N N . VAL A 1 129 ? 7.438 -3.734 -13.492 1 98.75 129 VAL A N 1
ATOM 973 C CA . VAL A 1 129 ? 7.969 -4.715 -14.438 1 98.75 129 VAL A CA 1
ATOM 974 C C . VAL A 1 129 ? 8.312 -6.004 -13.695 1 98.75 129 VAL A C 1
ATOM 976 O O . VAL A 1 129 ? 9.039 -5.984 -12.703 1 98.75 129 VAL A O 1
ATOM 979 N N . LEU A 1 130 ? 7.77 -7.102 -14.164 1 98.88 130 LEU A N 1
ATOM 980 C CA . LEU A 1 130 ? 8.188 -8.43 -13.719 1 98.88 130 LEU A CA 1
ATOM 981 C C . LEU A 1 130 ? 9.531 -8.805 -14.328 1 98.88 130 LEU A C 1
ATOM 983 O O . LEU A 1 130 ? 9.633 -9.031 -15.531 1 98.88 130 LEU A O 1
ATOM 987 N N . THR A 1 131 ? 10.539 -8.969 -13.508 1 98.81 131 THR A N 1
ATOM 988 C CA . THR A 1 131 ? 11.883 -9.086 -14.055 1 98.81 131 THR A CA 1
ATOM 989 C C . THR A 1 131 ? 12.383 -10.523 -13.969 1 98.81 131 THR A C 1
ATOM 991 O O . THR A 1 131 ? 13.336 -10.898 -14.656 1 98.81 131 THR A O 1
ATOM 994 N N . GLU A 1 132 ? 11.852 -11.312 -13.062 1 98.75 132 GLU A N 1
ATOM 995 C CA . GLU A 1 132 ? 12.312 -12.68 -12.883 1 98.75 132 GLU A CA 1
ATOM 996 C C . GLU A 1 132 ? 11.195 -13.578 -12.367 1 98.75 132 GLU A C 1
ATOM 998 O O . GLU A 1 132 ? 10.469 -13.211 -11.445 1 98.75 132 GLU A O 1
ATOM 1003 N N . CYS A 1 133 ? 11.078 -14.703 -13.031 1 98.81 133 CYS A N 1
ATOM 1004 C CA . CYS A 1 133 ? 10.195 -15.773 -12.57 1 98.81 133 CYS A CA 1
ATOM 1005 C C . CYS A 1 133 ? 10.992 -17.047 -12.273 1 98.81 133 CYS A C 1
ATOM 1007 O O . CYS A 1 133 ? 11.68 -17.562 -13.148 1 98.81 133 CYS A O 1
ATOM 1009 N N . GLN A 1 134 ? 10.898 -17.469 -11.086 1 98.56 134 GLN A N 1
ATOM 1010 C CA . GLN A 1 134 ? 11.547 -18.734 -10.711 1 98.56 134 GLN A CA 1
ATOM 1011 C C . GLN A 1 134 ? 10.516 -19.797 -10.359 1 98.56 134 GLN A C 1
ATOM 1013 O O . GLN A 1 134 ? 9.633 -19.562 -9.523 1 98.56 134 GLN A O 1
ATOM 1018 N N . VAL A 1 135 ? 10.664 -20.922 -10.992 1 98.38 135 VAL A N 1
ATOM 1019 C CA . VAL A 1 135 ? 9.781 -22.047 -10.719 1 98.38 135 VAL A CA 1
ATOM 1020 C C . VAL A 1 135 ? 10.531 -23.109 -9.922 1 98.38 135 VAL A C 1
ATOM 1022 O O . VAL A 1 135 ? 11.617 -23.547 -10.32 1 98.38 135 VAL A O 1
ATOM 1025 N N . ILE A 1 136 ? 10.023 -23.422 -8.828 1 96.19 136 ILE A N 1
ATOM 1026 C CA . ILE A 1 136 ? 10.539 -24.547 -8.039 1 96.19 136 ILE A CA 1
ATOM 1027 C C . ILE A 1 136 ? 9.594 -25.734 -8.148 1 96.19 136 ILE A C 1
ATOM 1029 O O . ILE A 1 136 ? 8.445 -25.672 -7.695 1 96.19 136 ILE A O 1
ATOM 1033 N N . GLN A 1 137 ? 10.055 -26.812 -8.727 1 90.56 137 GLN A N 1
ATOM 1034 C CA . GLN A 1 137 ? 9.188 -27.969 -8.969 1 90.56 137 GLN A CA 1
ATOM 1035 C C . GLN A 1 137 ? 9.141 -28.875 -7.742 1 90.56 137 GLN A C 1
ATOM 1037 O O . GLN A 1 137 ? 10.156 -29.078 -7.074 1 90.56 137 GLN A O 1
ATOM 1042 N N . THR A 1 138 ? 7.906 -29.125 -7.43 1 82.12 138 THR A N 1
ATOM 1043 C CA . THR A 1 138 ? 7.699 -30.094 -6.355 1 82.12 138 THR A CA 1
ATOM 1044 C C . THR A 1 138 ? 7.73 -31.516 -6.898 1 82.12 138 THR A C 1
ATOM 1046 O O . THR A 1 138 ? 7.258 -31.766 -8.008 1 82.12 138 THR A O 1
ATOM 1049 N N . LYS A 1 139 ? 8.562 -32.469 -6.422 1 68.25 139 LYS A N 1
ATOM 1050 C CA . LYS A 1 139 ? 8.602 -33.875 -6.82 1 68.25 139 LYS A CA 1
ATOM 1051 C C . LYS A 1 139 ? 7.219 -34.5 -6.719 1 68.25 139 LYS A C 1
ATOM 1053 O O . LYS A 1 139 ? 6.52 -34.312 -5.719 1 68.25 139 LYS A O 1
ATOM 1058 N N . PRO A 1 140 ? 6.785 -35.188 -7.832 1 61.62 140 PRO A N 1
ATOM 1059 C CA . PRO A 1 140 ? 5.512 -35.906 -7.859 1 61.62 140 PRO A CA 1
ATOM 1060 C C . PRO A 1 140 ? 5.324 -36.844 -6.648 1 61.62 140 PRO A C 1
ATOM 1062 O O . PRO A 1 140 ? 6.297 -37.406 -6.148 1 61.62 140 PRO A O 1
ATOM 1065 N N . ARG A 1 141 ? 4.305 -36.438 -5.684 1 49.47 141 ARG A N 1
ATOM 1066 C CA . ARG A 1 141 ? 4.039 -37.375 -4.602 1 49.47 141 ARG A CA 1
ATOM 1067 C C . ARG A 1 141 ? 3.957 -38.812 -5.129 1 49.47 141 ARG A C 1
ATOM 1069 O O . ARG A 1 141 ? 3.256 -39.062 -6.105 1 49.47 141 ARG A O 1
ATOM 1076 N N . ALA A 1 142 ? 4.898 -39.719 -4.766 1 50.31 142 ALA A N 1
ATOM 1077 C CA . ALA A 1 142 ? 4.82 -41.125 -5.07 1 50.31 142 ALA A CA 1
ATOM 1078 C C . ALA A 1 142 ? 3.51 -41.75 -4.57 1 50.31 142 ALA A C 1
ATOM 1080 O O . ALA A 1 142 ? 3.002 -41.344 -3.518 1 50.31 142 ALA A O 1
ATOM 1081 N N . MET B 1 1 ? 15.609 7.512 -2.828 1 93.25 1 MET B N 1
ATOM 1082 C CA . MET B 1 1 ? 15.656 6.48 -1.795 1 93.25 1 MET B CA 1
ATOM 1083 C C . MET B 1 1 ? 15.164 5.145 -2.338 1 93.25 1 MET B C 1
ATOM 1085 O O . MET B 1 1 ? 14.141 5.086 -3.023 1 93.25 1 MET B O 1
ATOM 1089 N N . GLU B 1 2 ? 15.953 4.008 -1.961 1 97.5 2 GLU B N 1
ATOM 1090 C CA . GLU B 1 2 ? 15.547 2.674 -2.391 1 97.5 2 GLU B CA 1
ATOM 1091 C C . GLU B 1 2 ? 14.625 2.02 -1.363 1 97.5 2 GLU B C 1
ATOM 1093 O O . GLU B 1 2 ? 14.938 1.989 -0.172 1 97.5 2 GLU B O 1
ATOM 1098 N N . ILE B 1 3 ? 13.539 1.489 -1.867 1 98.75 3 ILE B N 1
ATOM 1099 C CA . ILE B 1 3 ? 12.578 0.811 -0.999 1 98.75 3 ILE B CA 1
ATOM 1100 C C . ILE B 1 3 ? 12.227 -0.554 -1.587 1 98.75 3 ILE B C 1
ATOM 1102 O O . ILE B 1 3 ? 12.164 -0.714 -2.809 1 98.75 3 ILE B O 1
ATOM 1106 N N . SER B 1 4 ? 11.984 -1.526 -0.674 1 98.94 4 SER B N 1
ATOM 1107 C CA . SER B 1 4 ? 11.57 -2.846 -1.139 1 98.94 4 SER B CA 1
ATOM 1108 C C . SER B 1 4 ? 10.609 -3.5 -0.154 1 98.94 4 SER B C 1
ATOM 1110 O O . SER B 1 4 ? 10.484 -3.057 0.99 1 98.94 4 SER B O 1
ATOM 1112 N N . ALA B 1 5 ? 9.906 -4.465 -0.649 1 98.94 5 ALA B N 1
ATOM 1113 C CA . ALA B 1 5 ? 9.023 -5.309 0.151 1 98.94 5 ALA B CA 1
ATOM 1114 C C . ALA B 1 5 ? 9.078 -6.762 -0.318 1 98.94 5 ALA B C 1
ATOM 1116 O O . ALA B 1 5 ? 9.203 -7.031 -1.515 1 98.94 5 ALA B O 1
ATOM 1117 N N . THR B 1 6 ? 8.969 -7.652 0.649 1 98.94 6 THR B N 1
ATOM 1118 C CA . THR B 1 6 ? 8.961 -9.078 0.347 1 98.94 6 THR B CA 1
ATOM 1119 C C . THR B 1 6 ? 7.816 -9.781 1.073 1 98.94 6 THR B C 1
ATOM 1121 O O . THR B 1 6 ? 7.559 -9.508 2.248 1 98.94 6 THR B O 1
ATOM 1124 N N . VAL B 1 7 ? 7.172 -10.641 0.354 1 98.88 7 VAL B N 1
ATOM 1125 C CA . VAL B 1 7 ? 6.164 -11.523 0.935 1 98.88 7 VAL B CA 1
ATOM 1126 C C . VAL B 1 7 ? 6.543 -12.977 0.673 1 98.88 7 VAL B C 1
ATOM 1128 O O . VAL B 1 7 ? 7.004 -13.32 -0.417 1 98.88 7 VAL B O 1
ATOM 1131 N N . VAL B 1 8 ? 6.371 -13.742 1.688 1 98.81 8 VAL B N 1
ATOM 1132 C CA . VAL B 1 8 ? 6.477 -15.195 1.559 1 98.81 8 VAL B CA 1
ATOM 1133 C C . VAL B 1 8 ? 5.227 -15.859 2.131 1 98.81 8 VAL B C 1
ATOM 1135 O O . VAL B 1 8 ? 4.895 -15.664 3.301 1 98.81 8 VAL B O 1
ATOM 1138 N N . ASN B 1 9 ? 4.551 -16.531 1.304 1 98.81 9 ASN B N 1
ATOM 1139 C CA . ASN B 1 9 ? 3.402 -17.328 1.735 1 98.81 9 ASN B CA 1
ATOM 1140 C C . ASN B 1 9 ? 3.627 -18.812 1.502 1 98.81 9 ASN B C 1
ATOM 1142 O O . ASN B 1 9 ? 3.842 -19.25 0.366 1 98.81 9 ASN B O 1
ATOM 1146 N N . GLN B 1 10 ? 3.617 -19.531 2.6 1 96.5 10 GLN B N 1
ATOM 1147 C CA . GLN B 1 10 ? 3.918 -20.953 2.529 1 96.5 10 GLN B CA 1
ATOM 1148 C C . GLN B 1 10 ? 3.346 -21.703 3.732 1 96.5 10 GLN B C 1
ATOM 1150 O O . GLN B 1 10 ? 3.389 -21.203 4.859 1 96.5 10 GLN B O 1
ATOM 1155 N N . ASP B 1 11 ? 2.803 -22.953 3.479 1 91.56 11 ASP B N 1
ATOM 1156 C CA . ASP B 1 11 ? 2.357 -23.859 4.531 1 91.56 11 ASP B CA 1
ATOM 1157 C C . ASP B 1 11 ? 1.439 -23.141 5.52 1 91.56 11 ASP B C 1
ATOM 1159 O O . ASP B 1 11 ? 1.611 -23.266 6.734 1 91.56 11 ASP B O 1
ATOM 1163 N N . GLY B 1 12 ? 0.638 -22.312 5.031 1 87.44 12 GLY B N 1
ATOM 1164 C CA . GLY B 1 12 ? -0.343 -21.641 5.867 1 87.44 12 GLY B CA 1
ATOM 1165 C C . GLY B 1 12 ? 0.218 -20.422 6.59 1 87.44 12 GLY B C 1
ATOM 1166 O O . GLY B 1 12 ? -0.476 -19.797 7.391 1 87.44 12 GLY B O 1
ATOM 1167 N N . ARG B 1 13 ? 1.46 -20.125 6.293 1 95.88 13 ARG B N 1
ATOM 1168 C CA . ARG B 1 13 ? 2.094 -18.969 6.91 1 95.88 13 ARG B CA 1
ATOM 1169 C C . ARG B 1 13 ? 2.248 -17.828 5.906 1 95.88 13 ARG B C 1
ATOM 1171 O O . ARG B 1 13 ? 2.363 -18.062 4.703 1 95.88 13 ARG B O 1
ATOM 1178 N N . HIS B 1 14 ? 2.236 -16.641 6.465 1 98.38 14 HIS B N 1
ATOM 1179 C CA . HIS B 1 14 ? 2.412 -15.43 5.668 1 98.38 14 HIS B CA 1
ATOM 1180 C C . HIS B 1 14 ? 3.398 -14.469 6.328 1 98.38 14 HIS B C 1
ATOM 1182 O O . HIS B 1 14 ? 3.176 -14.023 7.453 1 98.38 14 HIS B O 1
ATOM 1188 N N . GLN B 1 15 ? 4.473 -14.258 5.629 1 98.5 15 GLN B N 1
ATOM 1189 C CA . GLN B 1 15 ? 5.508 -13.367 6.141 1 98.5 15 GLN B CA 1
ATOM 1190 C C . GLN B 1 15 ? 5.672 -12.141 5.242 1 98.5 15 GLN B C 1
ATOM 1192 O O . GLN B 1 15 ? 5.613 -12.25 4.016 1 98.5 15 GLN B O 1
ATOM 1197 N N . SER B 1 16 ? 5.824 -11.008 5.871 1 98.81 16 SER B N 1
ATOM 1198 C CA . SER B 1 16 ? 6.012 -9.75 5.152 1 98.81 16 SER B CA 1
ATOM 1199 C C . SER B 1 16 ? 7.191 -8.969 5.715 1 98.81 16 SER B C 1
ATOM 1201 O O . SER B 1 16 ? 7.352 -8.859 6.934 1 98.81 16 SER B O 1
ATOM 1203 N N . MET B 1 17 ? 7.988 -8.492 4.852 1 98.81 17 MET B N 1
ATOM 1204 C CA . MET B 1 17 ? 9.125 -7.641 5.203 1 98.81 17 MET B CA 1
ATOM 1205 C C . MET B 1 17 ? 9.18 -6.41 4.305 1 98.81 17 MET B C 1
ATOM 1207 O O . MET B 1 17 ? 8.922 -6.496 3.105 1 98.81 17 MET B O 1
ATOM 1211 N N . VAL B 1 18 ? 9.594 -5.25 4.906 1 98.88 18 VAL B N 1
ATOM 1212 C CA . VAL B 1 18 ? 9.797 -4.023 4.141 1 98.88 18 VAL B CA 1
ATOM 1213 C C . VAL B 1 18 ? 11.164 -3.432 4.473 1 98.88 18 VAL B C 1
ATOM 1215 O O . VAL B 1 18 ? 11.727 -3.701 5.539 1 98.88 18 VAL B O 1
ATOM 1218 N N . ARG B 1 19 ? 11.672 -2.684 3.527 1 98.75 19 ARG B N 1
ATOM 1219 C CA . ARG B 1 19 ? 13.008 -2.121 3.693 1 98.75 19 ARG B CA 1
ATOM 1220 C C . ARG B 1 19 ? 13.109 -0.748 3.039 1 98.75 19 ARG B C 1
ATOM 1222 O O . ARG B 1 19 ? 12.664 -0.56 1.906 1 98.75 19 ARG B O 1
ATOM 1229 N N . THR B 1 20 ? 13.656 0.177 3.73 1 98.19 20 THR B N 1
ATOM 1230 C CA . THR B 1 20 ? 14.078 1.475 3.217 1 98.19 20 THR B CA 1
ATOM 1231 C C . THR B 1 20 ? 15.562 1.699 3.471 1 98.19 20 THR B C 1
ATOM 1233 O O . THR B 1 20 ? 15.992 1.787 4.621 1 98.19 20 THR B O 1
ATOM 1236 N N . GLY B 1 21 ? 16.266 1.832 2.4 1 96.62 21 GLY B N 1
ATOM 1237 C CA . GLY B 1 21 ? 17.703 1.871 2.578 1 96.62 21 GLY B CA 1
ATOM 1238 C C . GLY B 1 21 ? 18.25 0.667 3.324 1 96.62 21 GLY B C 1
ATOM 1239 O O . GLY B 1 21 ? 18.016 -0.475 2.92 1 96.62 21 GLY B O 1
ATOM 1240 N N . ASP B 1 22 ? 18.891 0.928 4.48 1 95.62 22 ASP B N 1
ATOM 1241 C CA . ASP B 1 22 ? 19.516 -0.158 5.227 1 95.62 22 ASP B CA 1
ATOM 1242 C C . ASP B 1 22 ? 18.609 -0.633 6.363 1 95.62 22 ASP B C 1
ATOM 1244 O O . ASP B 1 22 ? 18.953 -1.562 7.094 1 95.62 22 ASP B O 1
ATOM 1248 N N . LYS B 1 23 ? 17.469 -0.052 6.48 1 96.94 23 LYS B N 1
ATOM 1249 C CA . LYS B 1 23 ? 16.562 -0.402 7.566 1 96.94 23 LYS B CA 1
ATOM 1250 C C . LYS B 1 23 ? 15.477 -1.356 7.082 1 96.94 23 LYS B C 1
ATOM 1252 O O . LYS B 1 23 ? 14.781 -1.069 6.109 1 96.94 23 LYS B O 1
ATOM 1257 N N . ALA B 1 24 ? 15.406 -2.455 7.762 1 98.25 24 ALA B N 1
ATOM 1258 C CA . ALA B 1 24 ? 14.398 -3.459 7.43 1 98.25 24 ALA B CA 1
ATOM 1259 C C . ALA B 1 24 ? 13.516 -3.77 8.641 1 98.25 24 ALA B C 1
ATOM 1261 O O . ALA B 1 24 ? 13.961 -3.676 9.781 1 98.25 24 ALA B O 1
ATOM 1262 N N . GLN B 1 25 ? 12.305 -4.082 8.367 1 97.88 25 GLN B N 1
ATOM 1263 C CA . GLN B 1 25 ? 11.445 -4.531 9.461 1 97.88 25 GLN B CA 1
ATOM 1264 C C . GLN B 1 25 ? 10.375 -5.496 8.945 1 97.88 25 GLN B C 1
ATOM 1266 O O . GLN B 1 25 ? 9.938 -5.391 7.805 1 97.88 25 GLN B O 1
ATOM 1271 N N . SER B 1 26 ? 9.977 -6.387 9.875 1 98.38 26 SER B N 1
ATOM 1272 C CA . SER B 1 26 ? 8.906 -7.332 9.594 1 98.38 26 SER B CA 1
ATOM 1273 C C . SER B 1 26 ? 7.547 -6.762 10 1 98.38 26 SER B C 1
ATOM 1275 O O . SER B 1 26 ? 7.441 -6.055 11.008 1 98.38 26 SER B O 1
ATOM 1277 N N . LEU B 1 27 ? 6.562 -7.012 9.195 1 98 27 LEU B N 1
ATOM 1278 C CA . LEU B 1 27 ? 5.195 -6.633 9.531 1 98 27 LEU B CA 1
ATOM 1279 C C . LEU B 1 27 ? 4.344 -7.867 9.812 1 98 27 LEU B C 1
ATOM 1281 O O . LEU B 1 27 ? 4.418 -8.852 9.078 1 98 27 LEU B O 1
ATOM 1285 N N . SER B 1 28 ? 3.602 -7.773 10.883 1 96.88 28 SER B N 1
ATOM 1286 C CA . SER B 1 28 ? 2.695 -8.867 11.219 1 96.88 28 SER B CA 1
ATOM 1287 C C . SER B 1 28 ? 1.392 -8.766 10.43 1 96.88 28 SER B C 1
ATOM 1289 O O . SER B 1 28 ? 0.467 -8.062 10.844 1 96.88 28 SER B O 1
ATOM 1291 N N . ILE B 1 29 ? 1.305 -9.352 9.32 1 97.75 29 ILE B N 1
ATOM 1292 C CA . ILE B 1 29 ? 0.113 -9.516 8.5 1 97.75 29 ILE B CA 1
ATOM 1293 C C . ILE B 1 29 ? -0.339 -10.969 8.531 1 97.75 29 ILE B C 1
ATOM 1295 O O . ILE B 1 29 ? 0.436 -11.875 8.211 1 97.75 29 ILE B O 1
ATOM 1299 N N . PRO B 1 30 ? -1.536 -11.211 8.93 1 96.62 30 PRO B N 1
ATOM 1300 C CA . PRO B 1 30 ? -1.961 -12.609 9.055 1 96.62 30 PRO B CA 1
ATOM 1301 C C . PRO B 1 30 ? -2.146 -13.289 7.703 1 96.62 30 PRO B C 1
ATOM 1303 O O . PRO B 1 30 ? -2.451 -12.625 6.711 1 96.62 30 PRO B O 1
ATOM 1306 N N . ALA B 1 31 ? -1.992 -14.609 7.742 1 97.81 31 ALA B N 1
ATOM 1307 C CA . ALA B 1 31 ? -2.447 -15.414 6.613 1 97.81 31 ALA B CA 1
ATOM 1308 C C . ALA B 1 31 ? -3.971 -15.438 6.531 1 97.81 31 ALA B C 1
ATOM 1310 O O . ALA B 1 31 ? -4.656 -15.086 7.5 1 97.81 31 ALA B O 1
ATOM 1311 N N . LYS B 1 32 ? -4.488 -15.789 5.367 1 96.62 32 LYS B N 1
ATOM 1312 C CA . LYS B 1 32 ? -5.926 -16.031 5.246 1 96.62 32 LYS B CA 1
ATOM 1313 C C . LYS B 1 32 ? -6.395 -17.094 6.238 1 96.62 32 LYS B C 1
ATOM 1315 O O . LYS B 1 32 ? -5.684 -18.062 6.496 1 96.62 32 LYS B O 1
ATOM 1320 N N . ALA B 1 33 ? -7.59 -16.828 6.688 1 92.69 33 ALA B N 1
ATOM 1321 C CA . ALA B 1 33 ? -8.156 -17.797 7.621 1 92.69 33 ALA B CA 1
ATOM 1322 C C . ALA B 1 33 ? -8.359 -19.156 6.953 1 92.69 33 ALA B C 1
ATOM 1324 O O . ALA B 1 33 ? -8.188 -20.203 7.586 1 92.69 33 ALA B O 1
ATOM 1325 N N . GLU B 1 34 ? -8.734 -19.094 5.699 1 91.94 34 GLU B N 1
ATOM 1326 C CA . GLU B 1 34 ? -8.922 -20.297 4.902 1 91.94 34 GLU B CA 1
ATOM 1327 C C . GLU B 1 34 ? -8.172 -20.203 3.576 1 91.94 34 GLU B C 1
ATOM 1329 O O . GLU B 1 34 ? -8.148 -19.156 2.941 1 91.94 34 GLU B O 1
ATOM 1334 N N . GLY B 1 35 ? -7.543 -21.312 3.275 1 92.5 35 GLY B N 1
ATOM 1335 C CA . GLY B 1 35 ? -6.785 -21.328 2.033 1 92.5 35 GLY B CA 1
ATOM 1336 C C . GLY B 1 35 ? -5.41 -20.703 2.164 1 92.5 35 GLY B C 1
ATOM 1337 O O . GLY B 1 35 ? -4.777 -20.781 3.219 1 92.5 35 GLY B O 1
ATOM 1338 N N . PHE B 1 36 ? -4.945 -20.188 0.963 1 96.25 36 PHE B N 1
ATOM 1339 C CA . PHE B 1 36 ? -3.596 -19.641 0.904 1 96.25 36 PHE B CA 1
ATOM 1340 C C . PHE B 1 36 ? -3.635 -18.156 0.583 1 96.25 36 PHE B C 1
ATOM 1342 O O . PHE B 1 36 ? -4.59 -17.672 -0.026 1 96.25 36 PHE B O 1
ATOM 1349 N N . GLY B 1 37 ? -2.576 -17.469 1.07 1 98 37 GLY B N 1
ATOM 1350 C CA . GLY B 1 37 ? -2.471 -16.047 0.775 1 98 37 GLY B CA 1
ATOM 1351 C C . GLY B 1 37 ? -2.529 -15.18 2.014 1 98 37 GLY B C 1
ATOM 1352 O O . GLY B 1 37 ? -2.475 -15.68 3.139 1 98 37 GLY B O 1
ATOM 1353 N N . SER B 1 38 ? -2.6 -13.945 1.768 1 98.56 38 SER B N 1
ATOM 1354 C CA . SER B 1 38 ? -2.564 -12.93 2.812 1 98.56 38 SER B CA 1
ATOM 1355 C C . SER B 1 38 ? -3.965 -12.625 3.334 1 98.56 38 SER B C 1
ATOM 1357 O O . SER B 1 38 ? -4.914 -12.523 2.555 1 98.56 38 SER B O 1
ATOM 1359 N N . GLY B 1 39 ? -4.094 -12.469 4.609 1 97.88 39 GLY B N 1
ATOM 1360 C CA . GLY B 1 39 ? -5.355 -12.07 5.211 1 97.88 39 GLY B CA 1
ATOM 1361 C C . GLY B 1 39 ? -5.711 -10.617 4.953 1 97.88 39 GLY B C 1
ATOM 1362 O O . GLY B 1 39 ? -6.855 -10.211 5.145 1 97.88 39 GLY B O 1
ATOM 1363 N N . VAL B 1 40 ? -4.805 -9.797 4.598 1 98.44 40 VAL B N 1
ATOM 1364 C CA . VAL B 1 40 ? -4.961 -8.422 4.137 1 98.44 40 VAL B CA 1
ATOM 1365 C C . VAL B 1 40 ? -4.633 -8.336 2.646 1 98.44 40 VAL B C 1
ATOM 1367 O O . VAL B 1 40 ? -3.561 -8.766 2.215 1 98.44 40 VAL B O 1
ATOM 1370 N N . ASN B 1 41 ? -5.535 -7.77 1.839 1 98.19 41 ASN B N 1
ATOM 1371 C CA . ASN B 1 41 ? -5.32 -7.832 0.397 1 98.19 41 ASN B CA 1
ATOM 1372 C C . ASN B 1 41 ? -4.574 -6.602 -0.112 1 98.19 41 ASN B C 1
ATOM 1374 O O . ASN B 1 41 ? -4.359 -5.648 0.637 1 98.19 41 ASN B O 1
ATOM 1378 N N . GLY B 1 42 ? -4.195 -6.668 -1.354 1 98.5 42 GLY B N 1
ATOM 1379 C CA . GLY B 1 42 ? -3.418 -5.598 -1.959 1 98.5 42 GLY B CA 1
ATOM 1380 C C . GLY B 1 42 ? -4.137 -4.258 -1.947 1 98.5 42 GLY B C 1
ATOM 1381 O O . GLY B 1 42 ? -3.508 -3.215 -1.753 1 98.5 42 GLY B O 1
ATOM 1382 N N . GLY B 1 43 ? -5.438 -4.281 -2.193 1 98.62 43 GLY B N 1
ATOM 1383 C CA . GLY B 1 43 ? -6.199 -3.045 -2.176 1 98.62 43 GLY B CA 1
ATOM 1384 C C . GLY B 1 43 ? -6.203 -2.365 -0.82 1 98.62 43 GLY B C 1
ATOM 1385 O O . GLY B 1 43 ? -6.07 -1.144 -0.73 1 98.62 43 GLY B O 1
ATOM 1386 N N . GLU B 1 44 ? -6.391 -3.166 0.199 1 98.88 44 GLU B N 1
ATOM 1387 C CA . GLU B 1 44 ? -6.312 -2.654 1.563 1 98.88 44 GLU B CA 1
ATOM 1388 C C . GLU B 1 44 ? -4.953 -2.018 1.838 1 98.88 44 GLU B C 1
ATOM 1390 O O . GLU B 1 44 ? -4.879 -0.906 2.365 1 98.88 44 GLU B O 1
ATOM 1395 N N . LEU B 1 45 ? -3.914 -2.717 1.444 1 98.88 45 LEU B N 1
ATOM 1396 C CA . LEU B 1 45 ? -2.564 -2.219 1.686 1 98.88 45 LEU B CA 1
ATOM 1397 C C . LEU B 1 45 ? -2.283 -0.982 0.839 1 98.88 45 LEU B C 1
ATOM 1399 O O . LEU B 1 45 ? -1.585 -0.067 1.282 1 98.88 45 LEU B O 1
ATOM 1403 N N . LEU B 1 46 ? -2.787 -0.931 -0.366 1 98.81 46 LEU B N 1
ATOM 1404 C CA . LEU B 1 46 ? -2.621 0.241 -1.219 1 98.81 46 LEU B CA 1
ATOM 1405 C C . LEU B 1 46 ? -3.25 1.474 -0.577 1 98.81 46 LEU B C 1
ATOM 1407 O O . LEU B 1 46 ? -2.621 2.531 -0.507 1 98.81 46 LEU B O 1
ATOM 1411 N N . PHE B 1 47 ? -4.449 1.347 -0.107 1 98.94 47 PHE B N 1
ATOM 1412 C CA . PHE B 1 47 ? -5.125 2.498 0.477 1 98.94 47 PHE B CA 1
ATOM 1413 C C . PHE B 1 47 ? -4.504 2.867 1.819 1 98.94 47 PHE B C 1
ATOM 1415 O O . PHE B 1 47 ? -4.453 4.043 2.184 1 98.94 47 PHE B O 1
ATOM 1422 N N . LEU B 1 48 ? -4.02 1.883 2.516 1 98.94 48 LEU B N 1
ATOM 1423 C CA . LEU B 1 48 ? -3.271 2.182 3.732 1 98.94 48 LEU B CA 1
ATOM 1424 C C . LEU B 1 48 ? -2 2.961 3.41 1 98.94 48 LEU B C 1
ATOM 1426 O O . LEU B 1 48 ? -1.601 3.846 4.172 1 98.94 48 LEU B O 1
ATOM 1430 N N . ALA B 1 49 ? -1.356 2.609 2.295 1 98.88 49 ALA B N 1
ATOM 1431 C CA . ALA B 1 49 ? -0.178 3.348 1.848 1 98.88 49 ALA B CA 1
ATOM 1432 C C . ALA B 1 49 ? -0.511 4.816 1.605 1 98.88 49 ALA B C 1
ATOM 1434 O O . ALA B 1 49 ? 0.234 5.707 2.025 1 98.88 49 ALA B O 1
ATOM 1435 N N . LEU B 1 50 ? -1.608 5.059 0.983 1 98.88 50 LEU B N 1
ATOM 1436 C CA . LEU B 1 50 ? -2.047 6.43 0.728 1 98.88 50 LEU B CA 1
ATOM 1437 C C . LEU B 1 50 ? -2.307 7.168 2.035 1 98.88 50 LEU B C 1
ATOM 1439 O O . LEU B 1 50 ? -1.825 8.289 2.227 1 98.88 50 LEU B O 1
ATOM 1443 N N . ALA B 1 51 ? -3.023 6.562 2.896 1 98.94 51 ALA B N 1
ATOM 1444 C CA . ALA B 1 51 ? -3.348 7.191 4.176 1 98.94 51 ALA B CA 1
ATOM 1445 C C . ALA B 1 51 ? -2.084 7.496 4.973 1 98.94 51 ALA B C 1
ATOM 1447 O O . ALA B 1 51 ? -1.946 8.586 5.535 1 98.94 51 ALA B O 1
ATOM 1448 N N . THR B 1 52 ? -1.221 6.57 4.988 1 98.94 52 THR B N 1
ATOM 1449 C CA . THR B 1 52 ? 0.018 6.691 5.746 1 98.94 52 THR B CA 1
ATOM 1450 C C . THR B 1 52 ? 0.908 7.785 5.164 1 98.94 52 THR B C 1
ATOM 1452 O O . THR B 1 52 ? 1.501 8.57 5.902 1 98.94 52 THR B O 1
ATOM 1455 N N . CYS B 1 53 ? 1.022 7.777 3.883 1 98.81 53 CYS B N 1
ATOM 1456 C CA . CYS B 1 53 ? 1.83 8.781 3.207 1 98.81 53 CYS B CA 1
ATOM 1457 C C . CYS B 1 53 ? 1.366 10.188 3.57 1 98.81 53 CYS B C 1
ATOM 1459 O O . CYS B 1 53 ? 2.172 11.023 3.988 1 98.81 53 CYS B O 1
ATOM 1461 N N . TYR B 1 54 ? 0.102 10.422 3.439 1 98.94 54 TYR B N 1
ATOM 1462 C CA . TYR B 1 54 ? -0.445 11.742 3.734 1 98.94 54 TYR B CA 1
ATOM 1463 C C . TYR B 1 54 ? -0.228 12.109 5.199 1 98.94 54 TYR B C 1
ATOM 1465 O O . TYR B 1 54 ? 0.16 13.234 5.512 1 98.94 54 TYR B O 1
ATOM 1473 N N . CYS B 1 55 ? -0.49 11.211 6.031 1 98.88 55 CYS B N 1
ATOM 1474 C CA . CYS B 1 55 ? -0.291 11.43 7.461 1 98.88 55 CYS B CA 1
ATOM 1475 C C . CYS B 1 55 ? 1.145 11.844 7.754 1 98.88 55 CYS B C 1
ATOM 1477 O O . CYS B 1 55 ? 1.377 12.875 8.398 1 98.88 55 CYS B O 1
ATOM 1479 N N . ASN B 1 56 ? 2.076 11.078 7.281 1 98.5 56 ASN B N 1
ATOM 1480 C CA . ASN B 1 56 ? 3.484 11.391 7.508 1 98.5 56 ASN B CA 1
ATOM 1481 C C . ASN B 1 56 ? 3.869 12.727 6.883 1 98.5 56 ASN B C 1
ATOM 1483 O O . ASN B 1 56 ? 4.652 13.484 7.461 1 98.5 56 ASN B O 1
ATOM 1487 N N . ASP B 1 57 ? 3.357 13.008 5.762 1 98.62 57 ASP B N 1
ATOM 1488 C CA . ASP B 1 57 ? 3.686 14.242 5.059 1 98.62 57 ASP B CA 1
ATOM 1489 C C . ASP B 1 57 ? 3.15 15.461 5.805 1 98.62 57 ASP B C 1
ATOM 1491 O O . ASP B 1 57 ? 3.766 16.531 5.781 1 98.62 57 ASP B O 1
ATOM 1495 N N . ILE B 1 58 ? 1.982 15.305 6.406 1 98.75 58 ILE B N 1
ATOM 1496 C CA . ILE B 1 58 ? 1.469 16.406 7.223 1 98.75 58 ILE B CA 1
ATOM 1497 C C . ILE B 1 58 ? 2.5 16.781 8.281 1 98.75 58 ILE B C 1
ATOM 1499 O O . ILE B 1 58 ? 2.842 17.953 8.43 1 98.75 58 ILE B O 1
ATOM 1503 N N . TYR B 1 59 ? 3.018 15.828 9 1 98 59 TYR B N 1
ATOM 1504 C CA . TYR B 1 59 ? 4 16.109 10.047 1 98 59 TYR B CA 1
ATOM 1505 C C . TYR B 1 59 ? 5.266 16.719 9.453 1 98 59 TYR B C 1
ATOM 1507 O O . TYR B 1 59 ? 5.824 17.672 10.008 1 98 59 TYR B O 1
ATOM 1515 N N . ARG B 1 60 ? 5.691 16.203 8.375 1 97.38 60 ARG B N 1
ATOM 1516 C CA . ARG B 1 60 ? 6.902 16.703 7.734 1 97.38 60 ARG B CA 1
ATOM 1517 C C . ARG B 1 60 ? 6.734 18.156 7.312 1 97.38 60 ARG B C 1
ATOM 1519 O O . ARG B 1 60 ? 7.578 19 7.621 1 97.38 60 ARG B O 1
ATOM 1526 N N . GLU B 1 61 ? 5.668 18.422 6.629 1 98 61 GLU B N 1
ATOM 1527 C CA . GLU B 1 61 ? 5.426 19.766 6.109 1 98 61 GLU B CA 1
ATOM 1528 C C . GLU B 1 61 ? 5.133 20.75 7.238 1 98 61 GLU B C 1
ATOM 1530 O O . GLU B 1 61 ? 5.488 21.922 7.152 1 98 61 GLU B O 1
ATOM 1535 N N . ALA B 1 62 ? 4.469 20.281 8.258 1 97.62 62 ALA B N 1
ATOM 1536 C CA . ALA B 1 62 ? 4.191 21.109 9.414 1 97.62 62 ALA B CA 1
ATOM 1537 C C . ALA B 1 62 ? 5.488 21.578 10.086 1 97.62 62 ALA B C 1
ATOM 1539 O O . ALA B 1 62 ? 5.609 22.734 10.492 1 97.62 62 ALA B O 1
ATOM 1540 N N . LYS B 1 63 ? 6.375 20.672 10.211 1 96.25 63 LYS B N 1
ATOM 1541 C CA . LYS B 1 63 ? 7.668 21 10.805 1 96.25 63 LYS B CA 1
ATOM 1542 C C . LYS B 1 63 ? 8.375 22.094 10.023 1 96.25 63 LYS B C 1
ATOM 1544 O O . LYS B 1 63 ? 8.938 23.016 10.617 1 96.25 63 LYS B O 1
ATOM 1549 N N . THR B 1 64 ? 8.305 22 8.719 1 95.81 64 THR B N 1
ATOM 1550 C CA . THR B 1 64 ? 8.938 22.984 7.852 1 95.81 64 THR B CA 1
ATOM 1551 C C . THR B 1 64 ? 8.281 24.359 8.016 1 95.81 64 THR B C 1
ATOM 1553 O O . THR B 1 64 ? 8.914 25.391 7.805 1 95.81 64 THR B O 1
ATOM 1556 N N . ARG B 1 65 ? 7.043 24.391 8.484 1 94.88 65 ARG B N 1
ATOM 1557 C CA . ARG B 1 65 ? 6.262 25.609 8.578 1 94.88 65 ARG B CA 1
ATOM 1558 C C . ARG B 1 65 ? 6.164 26.094 10.023 1 94.88 65 ARG B C 1
ATOM 1560 O O . ARG B 1 65 ? 5.555 27.125 10.297 1 94.88 65 ARG B O 1
ATOM 1567 N N . GLY B 1 66 ? 6.688 25.281 10.93 1 95.62 66 GLY B N 1
ATOM 1568 C CA . GLY B 1 66 ? 6.637 25.625 12.344 1 95.62 66 GLY B CA 1
ATOM 1569 C C . GLY B 1 66 ? 5.258 25.438 12.953 1 95.62 66 GLY B C 1
ATOM 1570 O O . GLY B 1 66 ? 4.891 26.156 13.891 1 95.62 66 GLY B O 1
ATOM 1571 N N . ILE B 1 67 ? 4.441 24.641 12.383 1 95.69 67 ILE B N 1
ATOM 1572 C CA . ILE B 1 67 ? 3.104 24.359 12.891 1 95.69 67 ILE B CA 1
ATOM 1573 C C . ILE B 1 67 ? 3.148 23.109 13.781 1 95.69 67 ILE B C 1
ATOM 1575 O O . ILE B 1 67 ? 3.646 22.062 13.367 1 95.69 67 ILE B O 1
ATOM 1579 N N . ASP B 1 68 ? 2.66 23.25 14.969 1 95.69 68 ASP B N 1
ATOM 1580 C CA . ASP B 1 68 ? 2.609 22.109 15.891 1 95.69 68 ASP B CA 1
ATOM 1581 C C . ASP B 1 68 ? 1.357 21.266 15.648 1 95.69 68 ASP B C 1
ATOM 1583 O O . ASP B 1 68 ? 0.244 21.703 15.953 1 95.69 68 ASP B O 1
ATOM 1587 N N . VAL B 1 69 ? 1.523 20.094 15.164 1 97.44 69 VAL B N 1
ATOM 1588 C CA . VAL B 1 69 ? 0.419 19.188 14.883 1 97.44 69 VAL B CA 1
ATOM 1589 C C . VAL B 1 69 ? 0.307 18.156 16 1 97.44 69 VAL B C 1
ATOM 1591 O O . VAL B 1 69 ? 1.288 17.484 16.328 1 97.44 69 VAL B O 1
ATOM 1594 N N . GLU B 1 70 ? -0.877 17.984 16.516 1 97.12 70 GLU B N 1
ATOM 1595 C CA . GLU B 1 70 ? -1.106 17.094 17.641 1 97.12 70 GLU B CA 1
ATOM 1596 C C . GLU B 1 70 ? -1.643 15.734 17.172 1 97.12 70 GLU B C 1
ATOM 1598 O O . GLU B 1 70 ? -1.386 14.711 17.812 1 97.12 70 GLU B O 1
ATOM 1603 N N . SER B 1 71 ? -2.455 15.812 16.141 1 98.38 71 SER B N 1
ATOM 1604 C CA . SER B 1 71 ? -3.01 14.555 15.656 1 98.38 71 SER B CA 1
ATOM 1605 C C . SER B 1 71 ? -3.369 14.648 14.172 1 98.38 71 SER B C 1
ATOM 1607 O O . SER B 1 71 ? -3.703 15.727 13.68 1 98.38 71 SER B O 1
ATOM 1609 N N . VAL B 1 72 ? -3.32 13.562 13.516 1 98.88 72 VAL B N 1
ATOM 1610 C CA . VAL B 1 72 ? -3.719 13.414 12.125 1 98.88 72 VAL B CA 1
ATOM 1611 C C . VAL B 1 72 ? -4.566 12.156 11.961 1 98.88 72 VAL B C 1
ATOM 1613 O O . VAL B 1 72 ? -4.191 11.078 12.438 1 98.88 72 VAL B O 1
ATOM 1616 N N . GLU B 1 73 ? -5.684 12.258 11.359 1 98.94 73 GLU B N 1
ATOM 1617 C CA . GLU B 1 73 ? -6.508 11.141 10.914 1 98.94 73 GLU B CA 1
ATOM 1618 C C . GLU B 1 73 ? -6.754 11.203 9.406 1 98.94 73 GLU B C 1
ATOM 1620 O O . GLU B 1 73 ? -7.129 12.25 8.883 1 98.94 73 GLU B O 1
ATOM 1625 N N . VAL B 1 74 ? -6.57 10.18 8.719 1 99 74 VAL B N 1
ATOM 1626 C CA . VAL B 1 74 ? -6.777 10.109 7.281 1 99 74 VAL B CA 1
ATOM 1627 C C . VAL B 1 74 ? -7.602 8.867 6.941 1 99 74 VAL B C 1
ATOM 1629 O O . VAL B 1 74 ? -7.332 7.777 7.453 1 99 74 VAL B O 1
ATOM 1632 N N . GLN B 1 75 ? -8.578 9 6.176 1 98.94 75 GLN B N 1
ATOM 1633 C CA . GLN B 1 75 ? -9.359 7.895 5.629 1 98.94 75 GLN B CA 1
ATOM 1634 C C . GLN B 1 75 ? -9.32 7.898 4.102 1 98.94 75 GLN B C 1
ATOM 1636 O O . GLN B 1 75 ? -9.586 8.922 3.473 1 98.94 75 GLN B O 1
ATOM 1641 N N . VAL B 1 76 ? -9.031 6.809 3.52 1 98.94 76 VAL B N 1
ATOM 1642 C CA . VAL B 1 76 ? -9.023 6.609 2.072 1 98.94 76 VAL B CA 1
ATOM 1643 C C . VAL B 1 76 ? -10.055 5.551 1.689 1 98.94 76 VAL B C 1
ATOM 1645 O O . VAL B 1 76 ? -10.211 4.547 2.387 1 98.94 76 VAL B O 1
ATOM 1648 N N . ALA B 1 77 ? -10.703 5.738 0.63 1 98.88 77 ALA B N 1
ATOM 1649 C CA . ALA B 1 77 ? -11.656 4.762 0.097 1 98.88 77 ALA B CA 1
ATOM 1650 C C . ALA B 1 77 ? -11.578 4.699 -1.426 1 98.88 77 ALA B C 1
ATOM 1652 O O . ALA B 1 77 ? -11.172 5.664 -2.074 1 98.88 77 ALA B O 1
ATOM 1653 N N . GLY B 1 78 ? -12 3.602 -1.977 1 98.69 78 GLY B N 1
ATOM 1654 C CA . GLY B 1 78 ? -12.07 3.379 -3.412 1 98.69 78 GLY B CA 1
ATOM 1655 C C . GLY B 1 78 ? -12.695 2.049 -3.779 1 98.69 78 GLY B C 1
ATOM 1656 O O . GLY B 1 78 ? -13.242 1.354 -2.918 1 98.69 78 GLY B O 1
ATOM 1657 N N . ARG B 1 79 ? -12.633 1.81 -5.055 1 98.19 79 ARG B N 1
ATOM 1658 C CA . ARG B 1 79 ? -13.328 0.623 -5.547 1 98.19 79 ARG B CA 1
ATOM 1659 C C . ARG B 1 79 ? -12.438 -0.174 -6.496 1 98.19 79 ARG B C 1
ATOM 1661 O O . ARG B 1 79 ? -11.602 0.399 -7.199 1 98.19 79 ARG B O 1
ATOM 1668 N N . PHE B 1 80 ? -12.609 -1.438 -6.426 1 96.75 80 PHE B N 1
ATOM 1669 C CA . PHE B 1 80 ? -12.078 -2.352 -7.43 1 96.75 80 PHE B CA 1
ATOM 1670 C C . PHE B 1 80 ? -13.203 -3.117 -8.117 1 96.75 80 PHE B C 1
ATOM 1672 O O . PHE B 1 80 ? -14.188 -3.494 -7.48 1 96.75 80 PHE B O 1
ATOM 1679 N N . GLY B 1 81 ? -13.031 -3.305 -9.383 1 94.56 81 GLY B N 1
ATOM 1680 C CA . GLY B 1 81 ? -14 -4.047 -10.172 1 94.56 81 GLY B CA 1
ATOM 1681 C C . GLY B 1 81 ? -13.594 -5.492 -10.406 1 94.56 81 GLY B C 1
ATOM 1682 O O . GLY B 1 81 ? -13.352 -6.238 -9.453 1 94.56 81 GLY B O 1
ATOM 1683 N N . ALA B 1 82 ? -13.602 -5.883 -11.688 1 92.5 82 ALA B N 1
ATOM 1684 C CA . ALA B 1 82 ? -13.234 -7.242 -12.086 1 92.5 82 ALA B CA 1
ATOM 1685 C C . ALA B 1 82 ? -11.734 -7.461 -11.969 1 92.5 82 ALA B C 1
ATOM 1687 O O . ALA B 1 82 ? -10.961 -6.504 -11.914 1 92.5 82 ALA B O 1
ATOM 1688 N N . PRO B 1 83 ? -11.43 -8.773 -11.875 1 90.06 83 PRO B N 1
ATOM 1689 C CA . PRO B 1 83 ? -9.992 -9.039 -11.859 1 90.06 83 PRO B CA 1
ATOM 1690 C C . PRO B 1 83 ? -9.234 -8.305 -12.969 1 90.06 83 PRO B C 1
ATOM 1692 O O . PRO B 1 83 ? -9.711 -8.25 -14.109 1 90.06 83 PRO B O 1
ATOM 1695 N N . GLY B 1 84 ? -8.156 -7.703 -12.602 1 94.75 84 GLY B N 1
ATOM 1696 C CA . GLY B 1 84 ? -7.309 -7.027 -13.57 1 94.75 84 GLY B CA 1
ATOM 1697 C C . GLY B 1 84 ? -7.621 -5.551 -13.711 1 94.75 84 GLY B C 1
ATOM 1698 O O . GLY B 1 84 ? -6.809 -4.785 -14.234 1 94.75 84 GLY B O 1
ATOM 1699 N N . GLU B 1 85 ? -8.789 -5.145 -13.336 1 96.06 85 GLU B N 1
ATOM 1700 C CA . GLU B 1 85 ? -9.172 -3.742 -13.484 1 96.06 85 GLU B CA 1
ATOM 1701 C C . GLU B 1 85 ? -8.516 -2.875 -12.414 1 96.06 85 GLU B C 1
ATOM 1703 O O . GLU B 1 85 ? -8.414 -3.279 -11.258 1 96.06 85 GLU B O 1
ATOM 1708 N N . PRO B 1 86 ? -8.141 -1.741 -12.812 1 96.69 86 PRO B N 1
ATOM 1709 C CA . PRO B 1 86 ? -7.52 -0.825 -11.852 1 96.69 86 PRO B CA 1
ATOM 1710 C C . PRO B 1 86 ? -8.516 -0.283 -10.828 1 96.69 86 PRO B C 1
ATOM 1712 O O . PRO B 1 86 ? -9.727 -0.428 -11.008 1 96.69 86 PRO B O 1
ATOM 1715 N N . ALA B 1 87 ? -7.953 0.284 -9.75 1 97.5 87 ALA B N 1
ATOM 1716 C CA . ALA B 1 87 ? -8.773 0.965 -8.75 1 97.5 87 ALA B CA 1
ATOM 1717 C C . ALA B 1 87 ? -9.484 2.172 -9.359 1 97.5 87 ALA B C 1
ATOM 1719 O O . ALA B 1 87 ? -8.961 2.809 -10.281 1 97.5 87 ALA B O 1
ATOM 1720 N N . ARG B 1 88 ? -10.609 2.461 -8.805 1 96.69 88 ARG B N 1
ATOM 1721 C CA . ARG B 1 88 ? -11.391 3.613 -9.258 1 96.69 88 ARG B CA 1
ATOM 1722 C C . ARG B 1 88 ? -11.969 4.375 -8.07 1 96.69 88 ARG B C 1
ATOM 1724 O O . ARG B 1 88 ? -12.07 3.834 -6.965 1 96.69 88 ARG B O 1
ATOM 1731 N N . ASN B 1 89 ? -12.297 5.641 -8.383 1 97.88 89 ASN B N 1
ATOM 1732 C CA . ASN B 1 89 ? -12.992 6.492 -7.418 1 97.88 89 ASN B CA 1
ATOM 1733 C C . ASN B 1 89 ? -12.25 6.559 -6.09 1 97.88 89 ASN B C 1
ATOM 1735 O O . ASN B 1 89 ? -12.844 6.363 -5.027 1 97.88 89 ASN B O 1
ATOM 1739 N N . ILE B 1 90 ? -11 6.746 -6.18 1 98.75 90 ILE B N 1
ATOM 1740 C CA . ILE B 1 90 ? -10.203 6.859 -4.961 1 98.75 90 ILE B CA 1
ATOM 1741 C C . ILE B 1 90 ? -10.359 8.258 -4.371 1 98.75 90 ILE B C 1
ATOM 1743 O O . ILE B 1 90 ? -10 9.25 -5.008 1 98.75 90 ILE B O 1
ATOM 1747 N N . THR B 1 91 ? -10.875 8.32 -3.174 1 98.94 91 THR B N 1
ATOM 1748 C CA . THR B 1 91 ? -11.031 9.57 -2.439 1 98.94 91 THR B CA 1
ATOM 1749 C C . THR B 1 91 ? -10.43 9.453 -1.04 1 98.94 91 THR B C 1
ATOM 1751 O O . THR B 1 91 ? -10.266 8.352 -0.521 1 98.94 91 THR B O 1
ATOM 1754 N N . TYR B 1 92 ? -10.078 10.586 -0.508 1 98.94 92 TYR B N 1
ATOM 1755 C CA . TYR B 1 92 ? -9.664 10.547 0.892 1 98.94 92 TYR B CA 1
ATOM 1756 C C . TYR B 1 92 ? -10.039 11.844 1.6 1 98.94 92 TYR B C 1
ATOM 1758 O O . TYR B 1 92 ? -10.344 12.852 0.951 1 98.94 92 TYR B O 1
ATOM 1766 N N . ARG B 1 93 ? -10.117 11.734 2.873 1 98.94 93 ARG B N 1
ATOM 1767 C CA . ARG B 1 93 ? -10.375 12.844 3.785 1 98.94 93 ARG B CA 1
ATOM 1768 C C . ARG B 1 93 ? -9.414 12.82 4.965 1 98.94 93 ARG B C 1
ATOM 1770 O O . ARG B 1 93 ? -8.852 11.773 5.297 1 98.94 93 ARG B O 1
ATOM 1777 N N . ALA B 1 94 ? -9.266 14 5.562 1 98.94 94 ALA B N 1
ATOM 1778 C CA . ALA B 1 94 ? -8.312 14.078 6.664 1 98.94 94 ALA B CA 1
ATOM 1779 C C . ALA B 1 94 ? -8.797 15.047 7.738 1 98.94 94 ALA B C 1
ATOM 1781 O O . ALA B 1 94 ? -9.477 16.031 7.438 1 98.94 94 ALA B O 1
ATOM 1782 N N . SER B 1 95 ? -8.43 14.703 8.906 1 98.94 95 SER B N 1
ATOM 1783 C CA . SER B 1 95 ? -8.594 15.562 10.078 1 98.94 95 SER B CA 1
ATOM 1784 C C . SER B 1 95 ? -7.258 15.836 10.75 1 98.94 95 SER B C 1
ATOM 1786 O O . SER B 1 95 ? -6.492 14.914 11.031 1 98.94 95 SER B O 1
ATOM 1788 N N . VAL B 1 96 ? -7.027 17.141 11.016 1 98.81 96 VAL B N 1
ATOM 1789 C CA . VAL B 1 96 ? -5.766 17.531 11.625 1 98.81 96 VAL B CA 1
ATOM 1790 C C . VAL B 1 96 ? -6.035 18.422 12.844 1 98.81 96 VAL B C 1
ATOM 1792 O O . VAL B 1 96 ? -6.758 19.406 12.75 1 98.81 96 VAL B O 1
ATOM 1795 N N . LYS B 1 97 ? -5.52 18.016 13.93 1 98.31 97 LYS B N 1
ATOM 1796 C CA . LYS B 1 97 ? -5.504 18.844 15.125 1 98.31 97 LYS B CA 1
ATOM 1797 C C . LYS B 1 97 ? -4.152 19.547 15.297 1 98.31 97 LYS B C 1
ATOM 1799 O O . LYS B 1 97 ? -3.123 18.875 15.406 1 98.31 97 LYS B O 1
ATOM 1804 N N . ALA B 1 98 ? -4.195 20.797 15.328 1 97.19 98 ALA B N 1
ATOM 1805 C CA . ALA B 1 98 ? -2.938 21.531 15.367 1 97.19 98 ALA B CA 1
ATOM 1806 C C . ALA B 1 98 ? -3.113 22.875 16.062 1 97.19 98 ALA B C 1
ATOM 1808 O O . ALA B 1 98 ? -4.238 23.359 16.219 1 97.19 98 ALA B O 1
ATOM 1809 N N . GLN B 1 99 ? -1.971 23.359 16.453 1 93.19 99 GLN B N 1
ATOM 1810 C CA . GLN B 1 99 ? -1.932 24.75 16.906 1 93.19 99 GLN B CA 1
ATOM 1811 C C . GLN B 1 99 ? -1.87 25.703 15.719 1 93.19 99 GLN B C 1
ATOM 1813 O O . GLN B 1 99 ? -1.345 25.359 14.656 1 93.19 99 GLN B O 1
ATOM 1818 N N . GLY B 1 100 ? -2.408 26.734 15.828 1 86.19 100 GLY B N 1
ATOM 1819 C CA . GLY B 1 100 ? -2.414 27.703 14.734 1 86.19 100 GLY B CA 1
ATOM 1820 C C . GLY B 1 100 ? -3.809 28.047 14.25 1 86.19 100 GLY B C 1
ATOM 1821 O O . GLY B 1 100 ? -4.797 27.5 14.742 1 86.19 100 GLY B O 1
ATOM 1822 N N . SER B 1 101 ? -3.846 28.891 13.227 1 93.06 101 SER B N 1
ATOM 1823 C CA . SER B 1 101 ? -5.137 29.297 12.688 1 93.06 101 SER B CA 1
ATOM 1824 C C . SER B 1 101 ? -5.703 28.234 11.75 1 93.06 101 SER B C 1
ATOM 1826 O O . SER B 1 101 ? -4.949 27.453 11.164 1 93.06 101 SER B O 1
ATOM 1828 N N . GLU B 1 102 ? -6.957 28.203 11.656 1 96 102 GLU B N 1
ATOM 1829 C CA . GLU B 1 102 ? -7.613 27.281 10.727 1 96 102 GLU B CA 1
ATOM 1830 C C . GLU B 1 102 ? -7.094 27.469 9.305 1 96 102 GLU B C 1
ATOM 1832 O O . GLU B 1 102 ? -6.871 26.484 8.594 1 96 102 GLU B O 1
ATOM 1837 N N . ARG B 1 103 ? -6.891 28.719 8.938 1 96.62 103 ARG B N 1
ATOM 1838 C CA . ARG B 1 103 ? -6.406 29.031 7.594 1 96.62 103 ARG B CA 1
ATOM 1839 C C . ARG B 1 103 ? -5.035 28.406 7.352 1 96.62 103 ARG B C 1
ATOM 1841 O O . ARG B 1 103 ? -4.801 27.797 6.309 1 96.62 103 ARG B O 1
ATOM 1848 N N . GLU B 1 104 ? -4.145 28.531 8.336 1 96.62 104 GLU B N 1
ATOM 1849 C CA . GLU B 1 104 ? -2.789 28 8.203 1 96.62 104 GLU B CA 1
ATOM 1850 C C . GLU B 1 104 ? -2.803 26.484 8.086 1 96.62 104 GLU B C 1
ATOM 1852 O O . GLU B 1 104 ? -2.068 25.906 7.281 1 96.62 104 GLU B O 1
ATOM 1857 N N . VAL B 1 105 ? -3.631 25.859 8.852 1 98 105 VAL B N 1
ATOM 1858 C CA . VAL B 1 105 ? -3.684 24.391 8.867 1 98 105 VAL B CA 1
ATOM 1859 C C . VAL B 1 105 ? -4.312 23.891 7.566 1 98 105 VAL B C 1
ATOM 1861 O O . VAL B 1 105 ? -3.855 22.891 6.996 1 98 105 VAL B O 1
ATOM 1864 N N . LEU B 1 106 ? -5.34 24.594 7.086 1 98.44 106 LEU B N 1
ATOM 1865 C CA . LEU B 1 106 ? -5.945 24.219 5.812 1 98.44 106 LEU B CA 1
ATOM 1866 C C . LEU B 1 106 ? -4.941 24.344 4.676 1 98.44 106 LEU B C 1
ATOM 1868 O O . LEU B 1 106 ? -4.898 23.5 3.783 1 98.44 106 LEU B O 1
ATOM 1872 N N . GLU B 1 107 ? -4.148 25.406 4.676 1 98.19 107 GLU B N 1
ATOM 1873 C CA . GLU B 1 107 ? -3.107 25.578 3.666 1 98.19 107 GLU B CA 1
ATOM 1874 C C . GLU B 1 107 ? -2.082 24.453 3.73 1 98.19 107 GLU B C 1
ATOM 1876 O O . GLU B 1 107 ? -1.634 23.953 2.695 1 98.19 107 GLU B O 1
ATOM 1881 N N . LEU B 1 108 ? -1.721 24.094 4.961 1 98.44 108 LEU B N 1
ATOM 1882 C CA . LEU B 1 108 ? -0.819 22.969 5.16 1 98.44 108 LEU B CA 1
ATOM 1883 C C . LEU B 1 108 ? -1.396 21.688 4.543 1 98.44 108 LEU B C 1
ATOM 1885 O O . LEU B 1 108 ? -0.7 20.984 3.82 1 98.44 108 LEU B O 1
ATOM 1889 N N . MET B 1 109 ? -2.66 21.422 4.785 1 98.88 109 MET B N 1
ATOM 1890 C CA . MET B 1 109 ? -3.32 20.203 4.301 1 98.88 109 MET B CA 1
ATOM 1891 C C . MET B 1 109 ? -3.377 20.188 2.777 1 98.88 109 MET B C 1
ATOM 1893 O O . MET B 1 109 ? -3.096 19.172 2.148 1 98.88 109 MET B O 1
ATOM 1897 N N . ARG B 1 110 ? -3.682 21.359 2.186 1 98.69 110 ARG B N 1
ATOM 1898 C CA . ARG B 1 110 ? -3.775 21.453 0.731 1 98.69 110 ARG B CA 1
ATOM 1899 C C . ARG B 1 110 ? -2.398 21.328 0.086 1 98.69 110 ARG B C 1
ATOM 1901 O O . ARG B 1 110 ? -2.252 20.703 -0.967 1 98.69 110 ARG B O 1
ATOM 1908 N N . TYR B 1 111 ? -1.441 21.953 0.683 1 98.69 111 TYR B N 1
ATOM 1909 C CA . TYR B 1 111 ? -0.083 21.828 0.166 1 98.69 111 TYR B CA 1
ATOM 1910 C C . TYR B 1 111 ? 0.391 20.375 0.225 1 98.69 111 TYR B C 1
ATOM 1912 O O . TYR B 1 111 ? 0.988 19.875 -0.73 1 98.69 111 TYR B O 1
ATOM 1920 N N . THR B 1 112 ? 0.138 19.703 1.361 1 98.75 112 THR B N 1
ATOM 1921 C CA . THR B 1 112 ? 0.533 18.312 1.549 1 98.75 112 THR B CA 1
ATOM 1922 C C . THR B 1 112 ? -0.041 17.438 0.441 1 98.75 112 THR B C 1
ATOM 1924 O O . THR B 1 112 ? 0.643 16.547 -0.069 1 98.75 112 THR B O 1
ATOM 1927 N N . ASP B 1 113 ? -1.261 17.719 0.043 1 98.75 113 ASP B N 1
ATOM 1928 C CA . ASP B 1 113 ? -1.915 17 -1.047 1 98.75 113 ASP B CA 1
ATOM 1929 C C . ASP B 1 113 ? -1.088 17.078 -2.328 1 98.75 113 ASP B C 1
ATOM 1931 O O . ASP B 1 113 ? -1.073 16.141 -3.121 1 98.75 113 ASP B O 1
ATOM 1935 N N . THR B 1 114 ? -0.387 18.172 -2.547 1 97.88 114 THR B N 1
ATOM 1936 C CA . THR B 1 114 ? 0.327 18.375 -3.801 1 97.88 114 THR B CA 1
ATOM 1937 C C . THR B 1 114 ? 1.677 17.656 -3.779 1 97.88 114 THR B C 1
ATOM 1939 O O . THR B 1 114 ? 2.258 17.391 -4.832 1 97.88 114 THR B O 1
ATOM 1942 N N . VAL B 1 115 ? 2.135 17.266 -2.613 1 98 115 VAL B N 1
ATOM 1943 C CA . VAL B 1 115 ? 3.51 16.781 -2.564 1 98 115 VAL B CA 1
ATOM 1944 C C . VAL B 1 115 ? 3.527 15.328 -2.107 1 98 115 VAL B C 1
ATOM 1946 O O . VAL B 1 115 ? 4.598 14.742 -1.924 1 98 115 VAL B O 1
ATOM 1949 N N . ALA B 1 116 ? 2.443 14.734 -1.849 1 98.12 116 ALA B N 1
ATOM 1950 C CA . ALA B 1 116 ? 2.379 13.359 -1.373 1 98.12 116 ALA B CA 1
ATOM 1951 C C . ALA B 1 116 ? 2.791 12.375 -2.469 1 98.12 116 ALA B C 1
ATOM 1953 O O . ALA B 1 116 ? 2.088 12.227 -3.471 1 98.12 116 ALA B O 1
ATOM 1954 N N . GLU B 1 117 ? 3.848 11.641 -2.258 1 97.31 117 GLU B N 1
ATOM 1955 C CA . GLU B 1 117 ? 4.516 10.891 -3.311 1 97.31 117 GLU B CA 1
ATOM 1956 C C . GLU B 1 117 ? 3.668 9.703 -3.764 1 97.31 117 GLU B C 1
ATOM 1958 O O . GLU B 1 117 ? 3.65 9.359 -4.949 1 97.31 117 GLU B O 1
ATOM 1963 N N . ILE B 1 118 ? 3.061 8.984 -2.756 1 98.31 118 ILE B N 1
ATOM 1964 C CA . ILE B 1 118 ? 2.236 7.844 -3.141 1 98.31 118 ILE B CA 1
ATOM 1965 C C . ILE B 1 118 ? 1.056 8.32 -3.982 1 98.31 118 ILE B C 1
ATOM 1967 O O . ILE B 1 118 ? 0.725 7.711 -5.004 1 98.31 118 ILE B O 1
ATOM 1971 N N . HIS B 1 119 ? 0.4 9.422 -3.518 1 98.31 119 HIS B N 1
ATOM 1972 C CA . HIS B 1 119 ? -0.699 10.016 -4.266 1 98.31 119 HIS B CA 1
ATOM 1973 C C . HIS B 1 119 ? -0.265 10.391 -5.68 1 98.31 119 HIS B C 1
ATOM 1975 O O . HIS B 1 119 ? -0.948 10.055 -6.652 1 98.31 119 HIS B O 1
ATOM 1981 N N . ASN B 1 120 ? 0.866 11.016 -5.773 1 97.25 120 ASN B N 1
ATOM 1982 C CA . ASN B 1 120 ? 1.355 11.453 -7.078 1 97.25 120 ASN B CA 1
ATOM 1983 C C . ASN B 1 120 ? 1.741 10.266 -7.957 1 97.25 120 ASN B C 1
ATOM 1985 O O . ASN B 1 120 ? 1.709 10.359 -9.188 1 97.25 120 ASN B O 1
ATOM 1989 N N . THR B 1 121 ? 2.176 9.188 -7.355 1 97.19 121 THR B N 1
ATOM 1990 C CA . THR B 1 121 ? 2.447 7.961 -8.094 1 97.19 121 THR B CA 1
ATOM 1991 C C . THR B 1 121 ? 1.186 7.457 -8.797 1 97.19 121 THR B C 1
ATOM 1993 O O . THR B 1 121 ? 1.237 7.027 -9.945 1 97.19 121 THR B O 1
ATOM 1996 N N . LEU B 1 122 ? 0.041 7.52 -8.141 1 97.19 122 LEU B N 1
ATOM 1997 C CA . LEU B 1 122 ? -1.213 7.023 -8.695 1 97.19 122 LEU B CA 1
ATOM 1998 C C . LEU B 1 122 ? -1.837 8.055 -9.633 1 97.19 122 LEU B C 1
ATOM 2000 O O . LEU B 1 122 ? -2.408 7.691 -10.664 1 97.19 122 LEU B O 1
ATOM 2004 N N . ARG B 1 123 ? -1.776 9.344 -9.281 1 95.75 123 ARG B N 1
ATOM 2005 C CA . ARG B 1 123 ? -2.529 10.406 -9.93 1 95.75 123 ARG B CA 1
ATOM 2006 C C . ARG B 1 123 ? -2.104 10.578 -11.383 1 95.75 123 ARG B C 1
ATOM 2008 O O . ARG B 1 123 ? -2.816 11.188 -12.18 1 95.75 123 ARG B O 1
ATOM 2015 N N . ARG B 1 124 ? -1.066 10.039 -11.711 1 86.56 124 ARG B N 1
ATOM 2016 C CA . ARG B 1 124 ? -0.661 10.141 -13.109 1 86.56 124 ARG B CA 1
ATOM 2017 C C . ARG B 1 124 ? -1.664 9.445 -14.023 1 86.56 124 ARG B C 1
ATOM 2019 O O . ARG B 1 124 ? -1.786 9.789 -15.195 1 86.56 124 ARG B O 1
ATOM 2026 N N . ALA B 1 125 ? -2.441 8.539 -13.5 1 87 125 ALA B N 1
ATOM 2027 C CA . ALA B 1 125 ? -3.387 7.824 -14.359 1 87 125 ALA B CA 1
ATOM 2028 C C . ALA B 1 125 ? -4.695 7.547 -13.625 1 87 125 ALA B C 1
ATOM 2030 O O . ALA B 1 125 ? -5.715 7.258 -14.25 1 87 125 ALA B O 1
ATOM 2031 N N . THR B 1 126 ? -4.625 7.562 -12.375 1 92.12 126 THR B N 1
ATOM 2032 C CA . THR B 1 126 ? -5.785 7.285 -11.531 1 92.12 126 THR B CA 1
ATOM 2033 C C . THR B 1 126 ? -6.055 8.445 -10.578 1 92.12 126 THR B C 1
ATOM 2035 O O . THR B 1 126 ? -5.262 8.695 -9.664 1 92.12 126 THR B O 1
ATOM 2038 N N . PRO B 1 127 ? -7.195 9.094 -10.742 1 95.31 127 PRO B N 1
ATOM 2039 C CA . PRO B 1 127 ? -7.461 10.211 -9.836 1 95.31 127 PRO B CA 1
ATOM 2040 C C . PRO B 1 127 ? -7.5 9.781 -8.367 1 95.31 127 PRO B C 1
ATOM 2042 O O . PRO B 1 127 ? -8.102 8.75 -8.039 1 95.31 127 PRO B O 1
ATOM 2045 N N . VAL B 1 128 ? -6.824 10.422 -7.512 1 98.5 128 VAL B N 1
ATOM 2046 C CA . VAL B 1 128 ? -6.891 10.375 -6.055 1 98.5 128 VAL B CA 1
ATOM 2047 C C . VAL B 1 128 ? -7.301 11.734 -5.508 1 98.5 128 VAL B C 1
ATOM 2049 O O . VAL B 1 128 ? -6.531 12.695 -5.578 1 98.5 128 VAL B O 1
ATOM 2052 N N . VAL B 1 129 ? -8.461 11.828 -4.898 1 98.75 129 VAL B N 1
ATOM 2053 C CA . VAL B 1 129 ? -9.055 13.148 -4.676 1 98.75 129 VAL B CA 1
ATOM 2054 C C . VAL B 1 129 ? -9.227 13.391 -3.178 1 98.75 129 VAL B C 1
ATOM 2056 O O . VAL B 1 129 ? -9.82 12.57 -2.473 1 98.75 129 VAL B O 1
ATOM 2059 N N . LEU B 1 130 ? -8.688 14.477 -2.707 1 98.88 130 LEU B N 1
ATOM 2060 C CA . LEU B 1 130 ? -8.961 14.953 -1.357 1 98.88 130 LEU B CA 1
ATOM 2061 C C . LEU B 1 130 ? -10.352 15.586 -1.275 1 98.88 130 LEU B C 1
ATOM 2063 O O . LEU B 1 130 ? -10.586 16.641 -1.852 1 98.88 130 LEU B O 1
ATOM 2067 N N . THR B 1 131 ? -11.219 15.008 -0.508 1 98.81 131 THR B N 1
ATOM 2068 C CA . THR B 1 131 ? -12.617 15.414 -0.588 1 98.81 131 THR B CA 1
ATOM 2069 C C . THR B 1 131 ? -13.016 16.25 0.631 1 98.81 131 THR B C 1
ATOM 2071 O O . THR B 1 131 ? -14.023 16.953 0.608 1 98.81 131 THR B O 1
ATOM 2074 N N . GLU B 1 132 ? -12.32 16.078 1.735 1 98.75 132 GLU B N 1
ATOM 2075 C CA . GLU B 1 132 ? -12.68 16.797 2.959 1 98.75 132 GLU B CA 1
ATOM 2076 C C . GLU B 1 132 ? -11.445 17.047 3.826 1 98.75 132 GLU B C 1
ATOM 2078 O O . GLU B 1 132 ? -10.625 16.156 4.027 1 98.75 132 GLU B O 1
ATOM 2083 N N . CYS B 1 133 ? -11.352 18.281 4.254 1 98.81 133 CYS B N 1
ATOM 2084 C CA . CYS B 1 133 ? -10.359 18.672 5.25 1 98.81 133 CYS B CA 1
ATOM 2085 C C . CYS B 1 133 ? -11.023 19.203 6.512 1 98.81 133 CYS B C 1
ATOM 2087 O O . CYS B 1 133 ? -11.797 20.156 6.453 1 98.81 133 CYS B O 1
ATOM 2089 N N . GLN B 1 134 ? -10.75 18.562 7.578 1 98.56 134 GLN B N 1
ATOM 2090 C CA . GLN B 1 134 ? -11.258 19.047 8.859 1 98.56 134 GLN B CA 1
ATOM 2091 C C . GLN B 1 134 ? -10.125 19.531 9.758 1 98.56 134 GLN B C 1
ATOM 2093 O O . GLN B 1 134 ? -9.164 18.797 9.992 1 98.56 134 GLN B O 1
ATO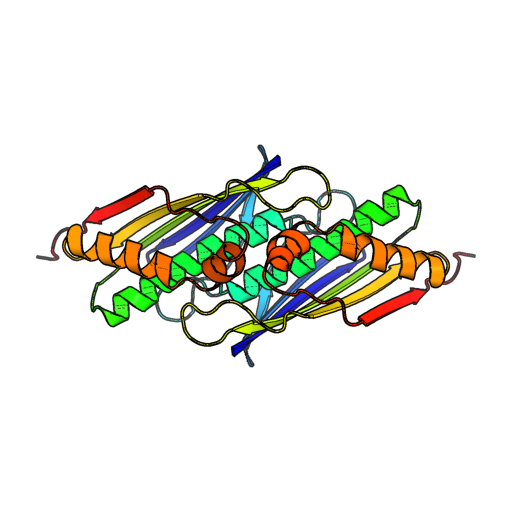M 2098 N N . VAL B 1 135 ? -10.297 20.719 10.242 1 98.38 135 VAL B N 1
ATOM 2099 C CA . VAL B 1 135 ? -9.312 21.281 11.164 1 98.38 135 VAL B CA 1
ATOM 2100 C C . VAL B 1 135 ? -9.883 21.312 12.578 1 98.38 135 VAL B C 1
ATOM 2102 O O . VAL B 1 135 ? -10.977 21.828 12.805 1 98.38 135 VAL B O 1
ATOM 2105 N N . ILE B 1 136 ? -9.203 20.719 13.453 1 96.25 136 ILE B N 1
ATOM 2106 C CA . ILE B 1 136 ? -9.547 20.781 14.867 1 96.25 136 ILE B CA 1
ATOM 2107 C C . ILE B 1 136 ? -8.547 21.688 15.594 1 96.25 136 ILE B C 1
ATOM 2109 O O . ILE B 1 136 ? -7.359 21.375 15.672 1 96.25 136 ILE B O 1
ATOM 2113 N N . GLN B 1 137 ? -9.016 22.797 16.125 1 90.88 137 GLN B N 1
ATOM 2114 C CA . GLN B 1 137 ? -8.125 23.766 16.75 1 90.88 137 GLN B CA 1
ATOM 2115 C C . GLN B 1 137 ? -7.852 23.391 18.203 1 90.88 137 GLN B C 1
ATOM 2117 O O . GLN B 1 137 ? -8.75 22.953 18.922 1 90.88 137 GLN B O 1
ATOM 2122 N N . THR B 1 138 ? -6.578 23.391 18.422 1 82.25 138 THR B N 1
ATOM 2123 C CA . THR B 1 138 ? -6.168 23.188 19.812 1 82.25 138 THR B CA 1
ATOM 2124 C C . THR B 1 138 ? -6.176 24.516 20.562 1 82.25 138 THR B C 1
ATOM 2126 O O . THR B 1 138 ? -5.82 25.562 20.016 1 82.25 138 THR B O 1
ATOM 2129 N N . LYS B 1 139 ? -6.855 24.703 21.734 1 69.31 139 LYS B N 1
ATOM 2130 C CA . LYS B 1 139 ? -6.848 25.906 22.562 1 69.31 139 LYS B CA 1
ATOM 2131 C C . LYS B 1 139 ? -5.422 26.344 22.891 1 69.31 139 LYS B C 1
ATOM 2133 O O . LYS B 1 139 ? -4.598 25.516 23.297 1 69.31 139 LYS B O 1
ATOM 2138 N N . PRO B 1 140 ? -5.129 27.656 22.656 1 61.97 140 PRO B N 1
ATOM 2139 C CA . PRO B 1 140 ? -3.82 28.234 22.984 1 61.97 140 PRO B CA 1
ATOM 2140 C C . PRO B 1 140 ? -3.381 27.922 24.406 1 61.97 140 PRO B C 1
ATOM 2142 O O . PRO B 1 140 ? -4.215 27.828 25.312 1 61.97 140 PRO B O 1
ATOM 2145 N N . ARG B 1 141 ? -2.236 27 24.547 1 49.88 141 ARG B N 1
ATOM 2146 C CA . ARG B 1 141 ? -1.735 26.797 25.906 1 49.88 141 ARG B CA 1
ATOM 2147 C C . ARG B 1 141 ? -1.615 28.125 26.641 1 49.88 141 ARG B C 1
ATOM 2149 O O . ARG B 1 141 ? -1.056 29.094 26.109 1 49.88 141 ARG B O 1
ATOM 2156 N N . ALA B 1 142 ? -2.414 28.375 27.703 1 50.56 142 ALA B N 1
ATOM 2157 C CA . ALA B 1 142 ? -2.289 29.547 28.578 1 50.56 142 ALA B CA 1
ATOM 2158 C C . ALA B 1 142 ? -0.875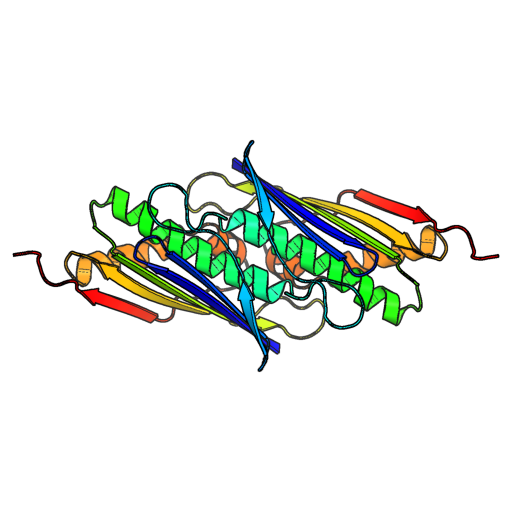 29.656 29.141 1 50.56 142 ALA B C 1
ATOM 2160 O O . ALA B 1 142 ? -0.226 28.656 29.422 1 50.56 142 ALA B O 1
#

Secondary structure (DSSP, 8-state):
-EEEEEEEEETTEEEEEEEETTEEEEEB-PBPSSSSSBSS-HHHHHHHHHHHHHHHHHHHHHHHHT--EEEEEEEEEEE--STTPPPEEEEEEEEEEESS-HHHHHHHHHHHHHH-HHHHHHHTTS-EEEEEEEEEEPP---/-EEEEEEEEETTEEEEEEEETTEEEEEB-PBPSSSSSBSS-HHHHHHHHHHHHHHHHHHHHHHHHT--EEEEEEEEEEE--STTPPPEEEEEEEEEEESS-HHHHHHHHHHHHHH-HHHHHHHTTS-EEEEEEEEEEPP---

Radius of gyration: 19.45 Å; Cα contacts (8 Å, |Δi|>4): 731; chains: 2; bounding box: 38×71×47 Å

Nearest PDB structures (foldseek):
  6mjn-assembly2_C  TM=6.374E-01  e=4.371E-07  Legionella pneumophila
  1qwi-assembly1_B  TM=6.691E-01  e=1.952E-06  Escherichia coli
  1nye-assembly2_D  TM=6.023E-01  e=1.018E-06  Escherichia coli
  1nye-assembly3_F  TM=6.004E-01  e=3.505E-06  Escherichia coli
  3lus-assembly1_A  TM=6.541E-01  e=2.634E-05  Vibrio cholerae O1 biovar El Tor str. N16961

Sequence (284 aa):
MEISATVVNQDGRHQSMVRTGDKAQSLSIPAKAEGFGSGVNGGELLFLALATCYCNDIYREAKTRGIDVESVEVQVAGRFGAPGEPARNITYRASVKAQGSEREVLELMRYTDTVAEIHNTLRRATPVVLTECQVIQTKPRAMEISATVVNQDGRHQSMVRTGDKAQSLSIPAKAEGFGSGVNGGELLFLALATCYCNDIYREAKTRGIDVESVEVQVAGRFGAPGEPARNITYRASVKAQGSEREVLELMRYTDTVAEIHNTLRRATPVVLTECQVIQTKPRA

Foldseek 3Di:
DDKDKDWDKDPLAIWIKIDDDPDIDTDDFHAPPDDTDTVQDPVNVLQVLVQVLLQVLLVVLCVVVVKAWDDKDKDWDWDDDDPPDDIADIEMEMETETEDDPVVSVVSSVVSCVPRPSQVVQVVPYDYYYDYYHYDYDPDDD/DDKDKDWDKDPLAIWIKIDDDPDIDTDDFHAPPDDTDTVQDPVNVLQVLVFVLLQVLLVVLCVVVVKAWDDKDKDWDWDDDDPPDDIADIEMEMETETEDDPVVSVVSSVVSCVPRPSQVVQVVPYDYYYDYYHYDYDPDPD

InterPro domains:
  IPR003718 OsmC/Ohr conserved domain [PF02566] (35-129)
  IPR015946 K homology domain-like, alpha/beta [G3DSA:3.30.300.20] (5-135)
  IPR036102 OsmC/Ohr superfamily [SSF82784] (4-130)

pLDDT: mean 95.91, std 7.24, range [49.47, 99.0]

Solvent-accessible surface area (backbone atoms only — not comparable to full-atom values): 14188 Å² total; per-residue (Å²): 87,52,33,28,11,36,32,38,32,41,89,72,40,40,44,39,36,32,28,51,70,93,47,68,49,76,47,78,51,52,33,29,94,68,73,78,37,56,53,62,50,23,67,32,32,38,30,37,11,42,23,41,30,48,49,37,39,45,55,54,54,25,57,78,68,71,41,55,70,59,31,38,36,23,40,23,37,31,33,34,70,57,91,30,40,38,63,41,78,31,35,30,35,37,37,38,29,26,50,69,53,66,67,58,53,51,50,50,54,55,51,37,67,70,37,27,28,62,52,43,33,33,44,66,63,32,71,66,42,82,76,46,82,41,76,43,74,53,77,78,84,129,86,51,35,28,10,36,32,39,32,41,89,73,38,38,46,38,35,33,28,49,71,92,46,69,49,77,46,76,51,54,32,29,94,69,73,77,36,57,54,63,50,22,68,32,32,38,30,36,11,42,21,41,28,48,48,36,39,45,54,55,53,25,57,78,69,70,40,54,70,56,31,39,34,25,39,22,38,30,32,35,69,58,90,29,38,39,62,41,78,31,37,28,35,38,37,38,29,25,50,68,53,67,68,58,51,50,51,50,55,56,52,37,66,70,37,27,28,61,52,42,33,33,44,67,61,32,69,65,43,82,74,46,82,42,76,44,74,52,77,78,85,126

Organism: NCBI:txid570835